Protein 1AK0 (pdb70)

Secondary structure (DSSP, 8-state):
--HHHHHHHHHHHHHHS-HHHHHHHHHHHT--STTTTGGGTTHHHHHHTSTTTGGGGGGG------BTTTB----HHHHS-TT--HHHHHHHHHHHHT-TTS-HHHHHHHHHHHHHHHHHTTSGGGG--HHHHTTT-EEEETTEEEEHHHIIIIIHHHHHHS--SHHHHHHHHHHHHHHHHHSTTHHHHHHHHTT--TT-HHHHHHHHHHHHHHHIIIIISTT-SGGGSSSB-TTHHHHHHHHHHHHHHHHHHHHHHHHHHHH-

Foldseek 3Di:
DDQLLQLLLQLLLLVQADPVLLVVQCVLQVHPDNSSLSVLSCVLVVQCVDPNNVLCPQALAWAAPFDPLVDWAHDVVVIQDDSGYVLVLQLVLLCQLPDPVDDSVSNNVSLSSLSHSLLSLLQQLRLHNPCNSQQNQWAAAPRDTHTLVCCLHPVLVCVVQPDNDSVSSNVLSVVLNCCCVPHVCVVPLVVLCVPPASVCSNVNSSVSNRVNRNCCNVQSCVPHSVVRHPDHCPPPSSVRCVVSSSVSSSSSSSNSNVSSNNSD

B-factor: mean 22.94, std 12.72, range [4.47, 74.6]

InterPro domains:
  IPR003154 S1/P1 nuclease [PF02265] (1-263)
  IPR003154 S1/P1 nuclease [PTHR33146] (1-265)
  IPR003154 S1/P1 nuclease [cd11010] (1-263)
  IPR008947 Phospholipase C/P1 nuclease domain superfamily [G3DSA:1.10.575.10] (1-270)
  IPR008947 Phospholipase C/P1 nuclease domain superfamily [SSF48537] (1-263)

CATH classification: 1.10.575.10

Organism: Penicillium citrinum (NCBI:txid5077)

Radius of gyration: 17.62 Å; Cα contacts (8 Å, |Δi|>4): 438; chains: 1; bounding box: 37×53×45 Å

Sequence (264 aa):
WGALGHATVAYVAQHYVSPEAASWAQGILGSSSSSYLASIASWADEYRLTSAGKWSASLHFIDAEDNPPTNCNVDYERDCGSSGCSISAIANYTQRVSDSSLSSENHAEALRFLVHFIGDMTQPLHDEAYAVGGNKINVTFDGYHDNLHSDWDTYMPQKLIGGHALSDAESWAKTLVQNIESGNYTAQAIGWIKGDNISEPITTATRWASDANALVCTVVMPHGAAALQTGDLYPTYYDSVIDTIELQIAKGGYRLANWINEIH

Nearest PDB structures (foldseek):
  1ak0-assembly1_A  TM=1.004E+00  e=2.706E-39  Penicillium citrinum
  7qta-assembly2_B  TM=9.860E-01  e=1.582E-25  Aspergillus oryzae RIB40
  5fbg-assembly2_B  TM=9.856E-01  e=3.922E-25  Aspergillus oryzae RIB40
  4cxv-assembly2_B  TM=8.598E-01  e=1.372E-12  Arabidopsis thaliana
  8qjm-assembly1_A  TM=8.807E-01  e=7.467E-11  Stenotrophomonas maltophilia

Structure (mmCIF, N/CA/C/O backbone):
data_1AK0
#
_entry.id   1AK0
#
_cell.length_a   41.980
_cell.length_b   74.040
_cell.length_c   102.130
_cell.angle_alpha   90.00
_cell.angle_beta   90.00
_cell.angle_gamma   90.00
#
_symmetry.space_group_name_H-M   'P 21 21 21'
#
loop_
_entity.id
_entity.type
_entity.pdbx_description
1 polymer 'P1 NUCLEASE'
2 branched 2-acetamido-2-deoxy-beta-D-glucopyranose-(1-4)-2-acetamido-2-deoxy-beta-D-glucopyranose
3 non-polymer 2-acetamido-2-deoxy-beta-D-glucopyranose
4 non-polymer 'ZINC ION'
5 non-polymer "ADENOSINE-5'-(DITHIO)PHOSPHATE"
6 non-polymer "THYMIDINE-5'-(DITHIO)PHOSPHATE"
7 water water
#
loop_
_atom_site.group_PDB
_atom_site.id
_atom_site.type_symbol
_atom_site.label_atom_id
_atom_site.label_alt_id
_atom_site.label_comp_id
_atom_site.label_asym_id
_atom_site.label_entity_id
_atom_site.label_seq_id
_atom_site.pdbx_PDB_ins_code
_atom_site.Cartn_x
_atom_site.Cartn_y
_atom_site.Cartn_z
_atom_site.occupancy
_atom_site.B_iso_or_equiv
_atom_site.auth_seq_id
_atom_site.auth_comp_id
_atom_site.auth_asym_id
_atom_site.auth_atom_id
_atom_site.pdbx_PDB_model_num
ATOM 1 N N . TRP A 1 1 ? 15.626 25.306 11.376 1.00 8.99 1 TRP A N 1
ATOM 2 C CA . TRP A 1 1 ? 14.292 25.263 12.055 1.00 8.93 1 TRP A CA 1
ATOM 3 C C . TRP A 1 1 ? 13.188 25.524 11.051 1.00 11.85 1 TRP A C 1
ATOM 4 O O . TRP A 1 1 ? 13.463 26.075 9.930 1.00 10.10 1 TRP A O 1
ATOM 15 N N . GLY A 1 2 ? 12.015 25.029 11.429 1.00 11.84 2 GLY A N 1
ATOM 16 C CA . GLY A 1 2 ? 10.788 25.203 10.682 1.00 12.64 2 GLY A CA 1
ATOM 17 C C . GLY A 1 2 ? 10.161 26.513 11.153 1.00 12.13 2 GLY A C 1
ATOM 18 O O . GLY A 1 2 ? 10.841 27.331 11.789 1.00 10.37 2 GLY A O 1
ATOM 19 N N . ALA A 1 3 ? 8.876 26.707 10.853 1.00 12.60 3 ALA A N 1
ATOM 20 C CA . ALA A 1 3 ? 8.141 27.930 11.176 1.00 13.75 3 ALA A CA 1
ATOM 21 C C . ALA A 1 3 ? 8.093 28.356 12.646 1.00 15.18 3 ALA A C 1
ATOM 22 O O . ALA A 1 3 ? 8.363 29.528 12.962 1.00 14.70 3 ALA A O 1
ATOM 24 N N . LEU A 1 4 ? 7.708 27.439 13.535 1.00 13.80 4 LEU A N 1
ATOM 25 C CA . LEU A 1 4 ? 7.655 27.743 14.962 1.00 13.52 4 LEU A CA 1
ATOM 26 C C . LEU A 1 4 ? 9.028 28.217 15.476 1.00 13.79 4 LEU A C 1
ATOM 27 O O . LEU A 1 4 ? 9.131 29.227 16.180 1.00 13.41 4 LEU A O 1
ATOM 32 N N . GLY A 1 5 ? 10.079 27.493 15.112 1.00 12.93 5 GLY A N 1
ATOM 33 C CA . GLY A 1 5 ? 11.408 27.846 15.558 1.00 12.70 5 GLY A CA 1
ATOM 34 C C . GLY A 1 5 ? 11.832 29.237 15.126 1.00 14.18 5 GLY A C 1
ATOM 35 O O . GLY A 1 5 ? 12.349 30.026 15.939 1.00 12.70 5 GLY A O 1
ATOM 36 N N . HIS A 1 6 ? 11.608 29.563 13.854 1.00 13.72 6 HIS A N 1
ATOM 37 C CA . HIS A 1 6 ? 11.991 30.879 13.350 1.00 12.89 6 HIS A CA 1
ATOM 38 C C . HIS A 1 6 ? 11.276 32.062 13.982 1.00 11.86 6 HIS A C 1
ATOM 39 O O . HIS A 1 6 ? 11.924 33.077 14.292 1.00 12.53 6 HIS A O 1
ATOM 46 N N . ALA A 1 7 ? 9.966 31.913 14.186 1.00 12.28 7 ALA A N 1
ATOM 47 C CA . ALA A 1 7 ? 9.144 32.950 14.788 1.00 13.84 7 ALA A CA 1
ATOM 48 C C . ALA A 1 7 ? 9.594 33.160 16.244 1.00 14.46 7 ALA A C 1
ATOM 49 O O . ALA A 1 7 ? 9.732 34.294 16.709 1.00 16.05 7 ALA A O 1
ATOM 51 N N . THR A 1 8 ? 9.862 32.059 16.939 1.00 13.92 8 THR A N 1
ATOM 52 C CA . THR A 1 8 ? 10.301 32.109 18.329 1.00 12.34 8 THR A CA 1
ATOM 53 C C . THR A 1 8 ? 11.611 32.871 18.461 1.00 11.43 8 THR A C 1
ATOM 54 O O . THR A 1 8 ? 11.730 33.763 19.296 1.00 13.36 8 THR A O 1
ATOM 58 N N . VAL A 1 9 ? 12.611 32.506 17.667 1.00 9.84 9 VAL A N 1
ATOM 59 C CA . VAL A 1 9 ? 13.899 33.198 17.697 1.00 11.07 9 VAL A CA 1
ATOM 60 C C . VAL A 1 9 ? 13.662 34.713 17.530 1.00 12.14 9 VAL A C 1
ATOM 61 O O . VAL A 1 9 ? 14.247 35.537 18.251 1.00 10.40 9 VAL A O 1
ATOM 65 N N . ALA A 1 10 ? 12.754 35.068 16.612 1.00 13.06 10 ALA A N 1
ATOM 66 C CA . ALA A 1 10 ? 12.427 36.469 16.326 1.00 14.14 10 ALA A CA 1
ATOM 67 C C . ALA A 1 10 ? 11.771 37.193 17.513 1.00 13.98 10 ALA A C 1
ATOM 68 O O . ALA A 1 10 ? 12.175 38.307 17.857 1.00 14.57 10 ALA A O 1
ATOM 70 N N . TYR A 1 11 ? 10.784 36.557 18.144 1.00 14.29 11 TYR A N 1
ATOM 71 C CA . TYR A 1 11 ? 10.117 37.146 19.310 1.00 15.13 11 TYR A CA 1
ATOM 72 C C . TYR A 1 11 ? 11.109 37.362 20.460 1.00 16.18 11 TYR A C 1
ATOM 73 O O . TYR A 1 11 ? 11.074 38.398 21.139 1.00 17.72 11 TYR A O 1
ATOM 82 N N . VAL A 1 12 ? 12.026 36.410 20.653 1.00 16.13 12 VAL A N 1
ATOM 83 C CA . VAL A 1 12 ? 13.051 36.538 21.696 1.00 14.77 12 VAL A CA 1
ATOM 84 C C . VAL A 1 12 ? 13.918 37.764 21.360 1.00 16.41 12 VAL A C 1
ATOM 85 O O . VAL A 1 12 ? 14.226 38.568 22.250 1.00 15.19 12 VAL A O 1
ATOM 89 N N . ALA A 1 13 ? 14.299 37.913 20.084 1.00 14.80 13 ALA A N 1
ATOM 90 C CA . ALA A 1 13 ? 15.121 39.044 19.672 1.00 14.21 13 ALA A CA 1
ATOM 91 C C . ALA A 1 13 ? 14.414 40.367 19.901 1.00 13.17 13 ALA A C 1
ATOM 92 O O . ALA A 1 13 ? 15.031 41.318 20.358 1.00 14.44 13 ALA A O 1
ATOM 94 N N . GLN A 1 14 ? 13.132 40.424 19.562 1.00 13.09 14 GLN A N 1
ATOM 95 C CA . GLN A 1 14 ? 12.328 41.632 19.722 1.00 16.36 14 GLN A CA 1
ATOM 96 C C . GLN A 1 14 ? 12.383 42.149 21.169 1.00 18.52 14 GLN A C 1
ATOM 97 O O . GLN A 1 14 ? 12.400 43.366 21.414 1.00 19.90 14 GLN A O 1
ATOM 103 N N . HIS A 1 15 ? 12.449 41.226 22.118 1.00 16.23 15 HIS A N 1
ATOM 104 C CA . HIS A 1 15 ? 12.505 41.603 23.517 1.00 15.79 15 HIS A CA 1
ATOM 105 C C . HIS A 1 15 ? 13.802 42.305 23.936 1.00 16.16 15 HIS A C 1
ATOM 106 O O . HIS A 1 15 ? 13.798 43.161 24.839 1.00 14.34 15 HIS A O 1
ATOM 113 N N . TYR A 1 16 ? 14.905 41.918 23.305 1.00 15.53 16 TYR A N 1
ATOM 114 C CA . TYR A 1 16 ? 16.219 42.426 23.663 1.00 16.00 16 TYR A CA 1
ATOM 115 C C . TYR A 1 16 ? 16.837 43.536 22.830 1.00 16.11 16 TYR A C 1
ATOM 116 O O . TYR A 1 16 ? 17.954 43.961 23.103 1.00 15.78 16 TYR A O 1
ATOM 125 N N . VAL A 1 17 ? 16.142 43.984 21.796 1.00 18.59 17 VAL A N 1
ATOM 126 C CA . VAL A 1 17 ? 16.661 45.075 20.967 1.00 21.11 17 VAL A CA 1
ATOM 127 C C . VAL A 1 17 ? 16.405 46.410 21.680 1.00 22.50 17 VAL A C 1
ATOM 128 O O . VAL A 1 17 ? 15.385 46.574 22.341 1.00 22.13 17 VAL A O 1
ATOM 132 N N . SER A 1 18 ? 17.328 47.352 21.573 1.00 23.91 18 SER A N 1
ATOM 133 C CA . SER A 1 18 ? 17.149 48.636 22.235 1.00 27.89 18 SER A CA 1
ATOM 134 C C . SER A 1 18 ? 15.971 49.354 21.590 1.00 30.21 18 SER A C 1
ATOM 135 O O . SER A 1 18 ? 15.652 49.103 20.427 1.00 30.65 18 SER A O 1
ATOM 138 N N . PRO A 1 19 ? 15.333 50.286 22.317 1.00 32.22 19 PRO A N 1
ATOM 139 C CA . PRO A 1 19 ? 14.198 50.975 21.699 1.00 33.81 19 PRO A CA 1
ATOM 140 C C . PRO A 1 19 ? 14.540 51.696 20.390 1.00 34.54 19 PRO A C 1
ATOM 141 O O . PRO A 1 19 ? 13.724 51.776 19.506 1.00 34.66 19 PRO A O 1
ATOM 145 N N . GLU A 1 20 ? 15.729 52.270 20.301 1.00 35.34 20 GLU A N 1
ATOM 146 C CA . GLU A 1 20 ? 16.237 52.992 19.126 1.00 37.83 20 GLU A CA 1
ATOM 147 C C . GLU A 1 20 ? 16.433 52.030 17.948 1.00 37.08 20 GLU A C 1
ATOM 148 O O . GLU A 1 20 ? 16.069 52.363 16.802 1.00 36.59 20 GLU A O 1
ATOM 154 N N . ALA A 1 21 ? 17.102 50.894 18.196 1.00 35.61 21 ALA A N 1
ATOM 155 C CA . ALA A 1 21 ? 17.339 49.829 17.209 1.00 35.04 21 ALA A CA 1
ATOM 156 C C . ALA A 1 21 ? 15.998 49.273 16.696 1.00 34.54 21 ALA A C 1
ATOM 157 O O . ALA A 1 21 ? 15.867 48.856 15.523 1.00 34.68 21 ALA A O 1
ATOM 159 N N . ALA A 1 22 ? 15.003 49.228 17.589 1.00 34.22 22 ALA A N 1
ATOM 16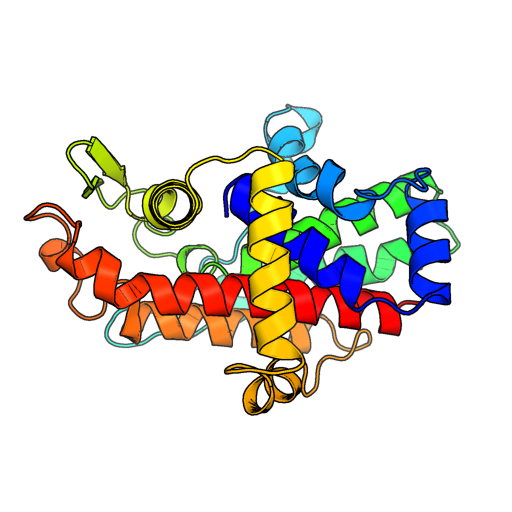0 C CA . ALA A 1 22 ? 13.728 48.693 17.212 1.00 34.75 22 ALA A CA 1
ATOM 161 C C . ALA A 1 22 ? 12.973 49.703 16.336 1.00 35.73 22 ALA A C 1
ATOM 162 O O . ALA A 1 22 ? 12.118 49.300 15.505 1.00 35.06 22 ALA A O 1
ATOM 164 N N . SER A 1 23 ? 13.293 50.993 16.455 1.00 36.67 23 SER A N 1
ATOM 165 C CA . SER A 1 23 ? 12.628 51.828 15.527 1.00 37.63 23 SER A CA 1
ATOM 166 C C . SER A 1 23 ? 13.306 51.839 14.130 1.00 36.43 23 SER A C 1
ATOM 167 O O . SER A 1 23 ? 12.583 52.006 13.155 1.00 36.45 23 SER A O 1
ATOM 170 N N . TRP A 1 24 ? 14.637 51.782 14.048 1.00 36.40 24 TRP A N 1
ATOM 171 C CA . TRP A 1 24 ? 15.386 51.616 12.760 1.00 38.02 24 TRP A CA 1
ATOM 172 C C . TRP A 1 24 ? 14.967 50.301 12.040 1.00 37.87 24 TRP A C 1
ATOM 173 O O . TRP A 1 24 ? 14.741 50.297 10.838 1.00 39.14 24 TRP A O 1
ATOM 184 N N . ALA A 1 25 ? 14.806 49.195 12.748 1.00 35.89 25 ALA A N 1
ATOM 185 C CA . ALA A 1 25 ? 14.398 47.959 12.037 1.00 34.61 25 ALA A CA 1
ATOM 186 C C . ALA A 1 25 ? 12.971 47.999 11.499 1.00 33.86 25 ALA A C 1
ATOM 187 O O . ALA A 1 25 ? 12.737 47.629 10.357 1.00 33.85 25 ALA A O 1
ATOM 189 N N . GLN A 1 26 ? 12.082 48.605 12.272 1.00 33.50 26 GLN A N 1
ATOM 190 C CA . GLN A 1 26 ? 10.672 48.835 11.922 1.00 34.77 26 GLN A CA 1
ATOM 191 C C . GLN A 1 26 ? 10.601 49.808 10.737 1.00 33.90 26 GLN A C 1
ATOM 192 O O . GLN A 1 26 ? 9.693 49.704 9.884 1.00 33.35 26 GLN A O 1
ATOM 198 N N . GLY A 1 27 ? 11.515 50.784 10.670 1.00 33.77 27 GLY A N 1
ATOM 199 C CA . GLY A 1 27 ? 11.471 51.698 9.551 1.00 34.90 27 GLY A CA 1
ATOM 200 C C . GLY A 1 27 ? 11.927 50.930 8.323 1.00 34.84 27 GLY A C 1
ATOM 201 O O . GLY A 1 27 ? 11.308 50.994 7.254 1.00 35.68 27 GLY A O 1
ATOM 202 N N . ILE A 1 28 ? 13.045 50.232 8.469 1.00 34.16 28 ILE A N 1
ATOM 203 C CA . ILE A 1 28 ? 13.590 49.466 7.368 1.00 34.78 28 ILE A CA 1
ATOM 204 C C . ILE A 1 28 ? 12.599 48.411 6.844 1.00 36.60 28 ILE A C 1
ATOM 205 O O . ILE A 1 28 ? 12.475 48.239 5.639 1.00 37.57 28 ILE A O 1
ATOM 210 N N . LEU A 1 29 ? 11.834 47.780 7.732 1.00 37.70 29 LEU A N 1
ATOM 211 C CA . LEU A 1 29 ? 10.864 46.737 7.356 1.00 38.88 29 LEU A CA 1
ATOM 212 C C . LEU A 1 29 ? 9.500 47.294 6.980 1.00 39.45 29 LEU A C 1
ATOM 213 O O . LEU A 1 29 ? 8.592 46.569 6.589 1.00 39.05 29 LEU A O 1
ATOM 218 N N . GLY A 1 30 ? 9.325 48.583 7.204 1.00 40.89 30 GLY A N 1
ATOM 219 C CA . GLY A 1 30 ? 8.059 49.199 6.875 1.00 42.41 30 GLY A CA 1
ATOM 220 C C . GLY A 1 30 ? 6.900 48.683 7.702 1.00 44.65 30 GLY A C 1
ATOM 221 O O . GLY A 1 30 ? 5.746 48.806 7.272 1.00 45.44 30 GLY A O 1
ATOM 222 N N . SER A 1 31 ? 7.186 48.108 8.873 1.00 45.95 31 SER A N 1
ATOM 223 C CA . SER A 1 31 ? 6.122 47.617 9.753 1.00 47.27 31 SER A CA 1
ATOM 224 C C . SER A 1 31 ? 6.421 47.929 11.204 1.00 47.60 31 SER A C 1
ATOM 225 O O . SER A 1 31 ? 7.505 47.612 11.698 1.00 47.80 31 SER A O 1
ATOM 228 N N . SER A 1 32 ? 5.440 48.507 11.894 1.00 48.18 32 SER A N 1
ATOM 229 C CA . SER A 1 32 ? 5.595 48.873 13.301 1.00 48.77 32 SER A CA 1
ATOM 230 C C . SER A 1 32 ? 4.814 47.927 14.184 1.00 47.95 32 SER A C 1
ATOM 231 O O . SER A 1 32 ? 4.580 48.208 15.379 1.00 49.02 32 SER A O 1
ATOM 234 N N . SER A 1 33 ? 4.457 46.774 13.617 1.00 45.74 33 SER A N 1
ATOM 235 C CA . SER A 1 33 ? 3.683 45.821 14.347 1.00 43.71 33 SER A CA 1
ATOM 236 C C . SER A 1 33 ? 4.382 45.145 15.518 1.00 41.75 33 SER A C 1
ATOM 237 O O . SER A 1 33 ? 5.619 45.108 15.606 1.00 41.39 33 SER A O 1
ATOM 240 N N . SER A 1 34 ? 3.581 44.420 16.290 1.00 39.45 34 SER A N 1
ATOM 241 C CA . SER A 1 34 ? 4.110 43.698 17.423 1.00 38.64 34 SER A CA 1
ATOM 242 C C . SER A 1 34 ? 4.871 42.452 16.971 1.00 35.85 34 SER A C 1
ATOM 243 O O . SER A 1 34 ? 5.532 41.792 17.764 1.00 35.34 34 SER A O 1
ATOM 246 N N . SER A 1 35 ? 4.719 42.103 15.703 1.00 33.91 35 SER A N 1
ATOM 247 C CA . SER A 1 35 ? 5.378 40.940 15.151 1.00 31.43 35 SER A CA 1
ATOM 248 C C . SER A 1 35 ? 6.275 41.414 14.033 1.00 29.16 35 SER A C 1
ATOM 249 O O . SER A 1 35 ? 6.508 40.684 13.074 1.00 29.63 35 SER A O 1
ATOM 252 N N . TYR A 1 36 ? 6.797 42.625 14.153 1.00 26.27 36 TYR A N 1
ATOM 253 C CA . TYR A 1 36 ? 7.616 43.157 13.082 1.00 25.76 36 TYR A CA 1
ATOM 254 C C . TYR A 1 36 ? 8.755 42.250 12.599 1.00 25.28 36 TYR A C 1
ATOM 255 O O . TYR A 1 36 ? 9.019 42.196 11.398 1.00 25.63 36 TYR A O 1
ATOM 264 N N . LEU A 1 37 ? 9.409 41.520 13.506 1.00 23.18 37 LEU A N 1
ATOM 265 C CA . LEU A 1 37 ? 10.481 40.607 13.083 1.00 20.56 37 LEU A CA 1
ATOM 266 C C . LEU A 1 37 ? 9.932 39.194 12.882 1.00 20.09 37 LEU A C 1
ATOM 267 O O . LEU A 1 37 ? 10.250 38.529 11.900 1.00 19.30 37 LEU A O 1
ATOM 272 N N . ALA A 1 38 ? 9.070 38.757 13.796 1.00 18.76 38 ALA A N 1
ATOM 273 C CA . ALA A 1 38 ? 8.508 37.411 13.746 1.00 19.38 38 ALA A CA 1
ATOM 274 C C . ALA A 1 38 ? 7.743 37.058 12.472 1.00 20.79 38 ALA A C 1
ATOM 275 O O . ALA A 1 38 ? 7.849 35.933 11.975 1.00 18.82 38 ALA A O 1
ATOM 277 N N . SER A 1 39 ? 6.989 38.020 11.944 1.00 20.20 39 SER A N 1
ATOM 278 C CA . SER A 1 39 ? 6.185 37.799 10.751 1.00 21.05 39 SER A CA 1
ATOM 279 C C . SER A 1 39 ? 6.991 37.553 9.477 1.00 20.99 39 SER A C 1
ATOM 280 O O . SER A 1 39 ? 6.470 36.997 8.513 1.00 22.98 39 SER A O 1
ATOM 283 N N . ILE A 1 40 ? 8.253 37.954 9.465 1.00 19.31 40 ILE A N 1
ATOM 284 C CA . ILE A 1 40 ? 9.074 37.757 8.282 1.00 19.71 40 ILE A C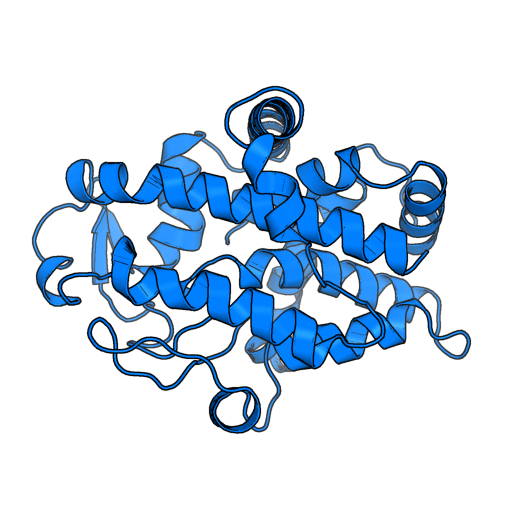A 1
ATOM 285 C C . ILE A 1 40 ? 10.241 36.803 8.528 1.00 18.68 40 ILE A C 1
ATOM 286 O O . ILE A 1 40 ? 11.125 36.658 7.678 1.00 18.09 40 ILE A O 1
ATOM 291 N N . ALA A 1 41 ? 10.216 36.115 9.669 1.00 18.52 41 ALA A N 1
ATOM 292 C CA . ALA A 1 41 ? 11.289 35.190 10.036 1.00 16.94 41 ALA A CA 1
ATOM 293 C C . ALA A 1 41 ? 11.449 33.984 9.099 1.00 15.75 41 ALA A C 1
ATOM 294 O O . ALA A 1 41 ? 12.532 33.403 9.029 1.00 14.74 41 ALA A O 1
ATOM 296 N N . SER A 1 42 ? 10.385 33.604 8.391 1.00 16.82 42 SER A N 1
ATOM 297 C CA . SER A 1 42 ? 10.442 32.481 7.458 1.00 18.46 42 SER A CA 1
ATOM 298 C C . SER A 1 42 ? 10.443 32.896 5.989 1.00 19.57 42 SER A C 1
ATOM 299 O O . SER A 1 42 ? 10.405 32.030 5.118 1.00 18.99 42 SER A O 1
ATOM 302 N N . TRP A 1 43 ? 10.509 34.196 5.706 1.00 19.05 43 TRP A N 1
ATOM 303 C CA . TRP A 1 43 ? 10.500 34.659 4.319 1.00 18.62 43 TRP A CA 1
ATOM 304 C C . TRP A 1 43 ? 11.567 34.005 3.445 1.00 18.23 43 TRP A C 1
ATOM 305 O O . TRP A 1 43 ? 11.268 33.595 2.323 1.00 19.34 43 TRP A O 1
ATOM 316 N N . ALA A 1 44 ? 12.792 33.876 3.953 1.00 15.40 44 ALA A N 1
ATOM 317 C CA . ALA A 1 44 ? 13.866 33.281 3.166 1.00 15.70 44 ALA A CA 1
ATOM 318 C C . ALA A 1 44 ? 13.564 31.849 2.721 1.00 16.96 44 ALA A C 1
ATOM 319 O O . ALA A 1 44 ? 14.092 31.381 1.717 1.00 17.53 44 ALA A O 1
ATOM 321 N N . ASP A 1 45 ? 12.766 31.120 3.489 1.00 15.32 45 ASP A N 1
ATOM 322 C CA . ASP A 1 45 ? 12.441 29.763 3.087 1.00 16.85 45 ASP A CA 1
ATOM 323 C C . ASP A 1 45 ? 11.446 29.795 1.935 1.00 19.42 45 ASP A C 1
ATOM 324 O O . ASP A 1 45 ? 11.532 28.990 1.017 1.00 20.65 45 ASP A O 1
ATOM 329 N N . GLU A 1 46 ? 10.512 30.737 1.983 1.00 20.77 46 GLU A N 1
ATOM 330 C CA . GLU A 1 46 ? 9.501 30.876 0.929 1.00 24.47 46 GLU A CA 1
ATOM 331 C C . GLU A 1 46 ? 10.180 31.315 -0.353 1.00 23.19 46 GLU A C 1
ATOM 332 O O . GLU A 1 46 ? 9.873 30.827 -1.441 1.00 24.70 46 GLU A O 1
ATOM 338 N N . TYR A 1 47 ? 11.155 32.195 -0.206 1.00 21.23 47 TYR A N 1
ATOM 339 C CA . TYR A 1 47 ? 11.881 32.719 -1.341 1.00 20.80 47 TYR A CA 1
ATOM 340 C C . TYR A 1 47 ? 12.644 31.650 -2.099 1.00 22.12 47 TYR A C 1
ATOM 341 O O . TYR A 1 47 ? 12.655 31.655 -3.331 1.00 23.26 47 TYR A O 1
ATOM 350 N N . ARG A 1 48 ? 13.270 30.720 -1.392 1.00 21.48 48 ARG A N 1
ATOM 351 C CA . ARG A 1 48 ? 14.038 29.701 -2.091 1.00 21.57 48 ARG A CA 1
ATOM 352 C C . ARG A 1 48 ? 13.129 28.745 -2.868 1.00 21.64 48 ARG A C 1
ATOM 353 O O . ARG A 1 48 ? 13.581 28.003 -3.725 1.00 20.93 48 ARG A O 1
ATOM 361 N N . LEU A 1 49 ? 11.833 28.800 -2.605 1.00 22.42 49 LEU A N 1
ATOM 362 C CA . LEU A 1 49 ? 10.897 27.951 -3.330 1.00 23.46 49 LEU A CA 1
ATOM 363 C C . LEU A 1 49 ? 10.503 28.562 -4.684 1.00 25.84 49 LEU A C 1
ATOM 364 O O . LEU A 1 49 ? 9.661 28.005 -5.395 1.00 28.35 49 LEU A O 1
ATOM 369 N N . THR A 1 50 ? 11.081 29.711 -5.028 1.00 25.41 50 THR A N 1
ATOM 370 C CA . THR A 1 50 ? 10.769 30.369 -6.291 1.00 24.54 50 THR A CA 1
ATOM 371 C C . THR A 1 50 ? 11.964 30.284 -7.226 1.00 24.84 50 THR A C 1
ATOM 372 O O . THR A 1 50 ? 13.109 30.142 -6.774 1.00 24.07 50 THR A O 1
ATOM 376 N N . SER A 1 51 ? 11.699 30.400 -8.526 1.00 24.55 51 SER A N 1
ATOM 377 C CA . SER A 1 51 ? 12.766 30.356 -9.512 1.00 25.67 51 SER A CA 1
ATOM 378 C C . SER A 1 51 ? 13.740 31.492 -9.246 1.00 24.02 51 SER A C 1
ATOM 379 O O . SER A 1 51 ? 14.950 31.321 -9.356 1.00 24.16 51 SER A O 1
ATOM 382 N N . ALA A 1 52 ? 13.203 32.647 -8.870 1.00 24.04 52 ALA A N 1
ATOM 383 C CA . ALA A 1 52 ? 14.039 33.801 -8.569 1.00 25.69 52 ALA A CA 1
ATOM 384 C C . ALA A 1 52 ? 14.951 33.516 -7.368 1.00 25.75 52 ALA A C 1
ATOM 385 O O . ALA A 1 52 ? 16.117 33.936 -7.347 1.00 26.15 52 ALA A O 1
ATOM 387 N N . GLY A 1 53 ? 14.429 32.762 -6.403 1.00 24.65 53 GLY A N 1
ATOM 388 C CA . GLY A 1 53 ? 15.199 32.472 -5.213 1.00 24.51 53 GLY A CA 1
ATOM 389 C C . GLY A 1 53 ? 16.025 31.209 -5.106 1.00 24.51 53 GLY A C 1
ATOM 390 O O . GLY A 1 53 ? 16.862 31.121 -4.188 1.00 24.19 53 GLY A O 1
ATOM 391 N N . LYS A 1 54 ? 15.846 30.257 -6.026 1.00 22.93 54 LYS A N 1
ATOM 392 C CA . LYS A 1 54 ? 16.587 28.988 -5.979 1.00 20.59 54 LYS A CA 1
ATOM 393 C C . LYS A 1 54 ? 18.074 29.096 -5.693 1.00 18.67 54 LYS A C 1
ATOM 394 O O . LYS A 1 54 ? 18.649 28.227 -5.050 1.00 17.95 54 LYS A O 1
ATOM 400 N N . TRP A 1 55 ? 18.707 30.148 -6.192 1.00 17.29 55 TRP A N 1
ATOM 401 C CA . TRP A 1 55 ? 20.140 30.331 -5.991 1.00 17.65 55 TRP A CA 1
ATOM 402 C C . TRP A 1 55 ? 20.547 30.408 -4.513 1.00 17.78 55 TRP A C 1
ATOM 403 O O . TRP A 1 55 ? 21.683 30.079 -4.167 1.00 17.13 55 TRP A O 1
ATOM 414 N N . SER A 1 56 ? 19.626 30.874 -3.660 1.00 18.39 56 SER A N 1
ATOM 415 C CA . SER A 1 56 ? 19.891 31.074 -2.222 1.00 17.23 56 SER A CA 1
ATOM 416 C C . SER A 1 56 ? 19.775 29.864 -1.299 1.00 18.23 56 SER A C 1
ATOM 417 O O . SER A 1 56 ? 20.077 29.971 -0.101 1.00 15.16 56 SER A O 1
ATOM 420 N N . ALA A 1 57 ? 19.400 28.708 -1.849 1.00 16.33 57 ALA A N 1
ATOM 421 C CA . ALA A 1 57 ? 19.249 27.512 -1.029 1.00 16.25 57 ALA A CA 1
ATOM 422 C C . ALA A 1 57 ? 20.493 27.171 -0.223 1.00 16.11 57 ALA A C 1
ATOM 423 O O . ALA A 1 57 ? 20.385 26.866 0.956 1.00 15.18 57 ALA A O 1
ATOM 425 N N . SER A 1 58 ? 21.671 27.284 -0.818 1.00 15.22 58 SER A N 1
ATOM 426 C CA . SER A 1 58 ? 22.897 26.929 -0.120 1.00 16.35 58 SER A CA 1
ATOM 427 C C . SER A 1 58 ? 23.286 27.843 1.039 1.00 15.58 58 SER A C 1
ATOM 428 O O . SER A 1 58 ? 24.155 27.510 1.820 1.00 17.37 58 SER A O 1
ATOM 431 N N . LEU A 1 59 ? 22.644 28.990 1.162 1.00 15.08 59 LEU A N 1
ATOM 432 C CA . LEU A 1 59 ? 22.989 29.942 2.222 1.00 15.29 59 LEU A CA 1
ATOM 433 C C . LEU A 1 59 ? 22.440 29.553 3.581 1.00 13.97 59 LEU A C 1
ATOM 434 O O . LEU A 1 59 ? 22.843 30.110 4.596 1.00 14.04 59 LEU A O 1
ATOM 439 N N . HIS A 1 60 ? 21.493 28.631 3.599 1.00 12.60 60 HIS A N 1
ATOM 440 C CA . HIS A 1 60 ? 20.877 28.229 4.849 1.00 11.77 60 HIS A CA 1
ATOM 441 C C . HIS A 1 60 ? 21.711 27.304 5.728 1.00 11.74 60 HIS A C 1
ATOM 442 O O . HIS A 1 60 ? 21.317 27.034 6.870 1.00 14.21 60 HIS A O 1
ATOM 449 N N . PHE A 1 61 ? 22.869 26.863 5.257 1.00 10.29 61 PHE A N 1
ATOM 450 C CA . PHE A 1 61 ? 23.653 25.924 6.051 1.00 10.45 61 PHE A CA 1
ATOM 451 C C . PHE A 1 61 ? 25.111 25.919 5.694 1.00 10.43 61 PHE A C 1
ATOM 452 O O . PHE A 1 61 ? 25.542 26.684 4.828 1.00 11.96 61 PHE A O 1
ATOM 460 N N . ILE A 1 62 ? 25.890 25.153 6.449 1.00 10.60 62 ILE A N 1
ATOM 461 C CA . ILE A 1 62 ? 27.301 24.970 6.144 1.00 13.67 62 ILE A CA 1
ATOM 462 C C . ILE A 1 62 ? 27.578 23.471 6.309 1.00 16.62 62 ILE A C 1
ATOM 463 O O . ILE A 1 62 ? 27.361 22.894 7.381 1.00 14.47 62 ILE A O 1
ATOM 468 N N . ASP A 1 63 ? 27.942 22.811 5.210 1.00 16.77 63 ASP A N 1
ATOM 469 C CA . ASP A 1 63 ? 28.214 21.372 5.257 1.00 18.17 63 ASP A CA 1
ATOM 470 C C . ASP A 1 63 ? 29.588 21.046 5.815 1.00 16.64 63 ASP A C 1
ATOM 471 O O . ASP A 1 63 ? 30.522 20.766 5.058 1.00 16.12 63 ASP A O 1
ATOM 476 N N . ALA A 1 64 ? 29.719 21.077 7.141 1.00 15.98 64 ALA A N 1
ATOM 477 C CA . ALA A 1 64 ? 31.015 20.781 7.758 1.00 16.43 64 ALA A CA 1
ATOM 478 C C . ALA A 1 64 ? 31.440 19.349 7.378 1.00 17.21 64 ALA A C 1
ATOM 479 O O . ALA A 1 64 ? 30.704 18.388 7.613 1.00 16.81 64 ALA A O 1
ATOM 481 N N . GLU A 1 65 ? 32.617 19.214 6.779 1.00 17.56 65 GLU A N 1
ATOM 482 C CA . GLU A 1 65 ? 33.114 17.909 6.359 1.00 18.20 65 GLU A CA 1
ATOM 483 C C . GLU A 1 65 ? 33.958 17.259 7.438 1.00 17.93 65 GLU A C 1
ATOM 484 O O . GLU A 1 65 ? 35.167 17.118 7.282 1.00 18.83 65 GLU A O 1
ATOM 490 N N . ASP A 1 66 ? 33.312 16.859 8.531 1.00 17.07 66 ASP A N 1
ATOM 491 C CA . ASP A 1 66 ? 34.004 16.229 9.643 1.00 16.14 66 ASP A CA 1
ATOM 492 C C . ASP A 1 66 ? 33.653 14.746 9.764 1.00 15.91 66 ASP A C 1
ATOM 493 O O . ASP A 1 66 ? 33.133 14.154 8.818 1.00 17.15 66 ASP A O 1
ATOM 498 N N . ASN A 1 67 ? 33.851 14.158 10.937 1.00 16.15 67 ASN A N 1
ATOM 499 C CA . ASN A 1 67 ? 33.599 12.729 11.105 1.00 16.09 67 ASN A CA 1
ATOM 500 C C . ASN A 1 67 ? 32.829 12.383 12.372 1.00 16.07 67 ASN A C 1
ATOM 501 O O . ASN A 1 67 ? 33.379 11.805 13.313 1.00 17.54 67 ASN A O 1
ATOM 506 N N . PRO A 1 68 ? 31.528 12.710 12.414 1.00 17.04 68 PRO A N 1
ATOM 507 C CA . PRO A 1 68 ? 30.737 12.402 13.615 1.00 18.57 68 PRO A CA 1
ATOM 508 C C . PRO A 1 68 ? 30.544 10.889 13.795 1.00 20.63 68 PRO A C 1
ATOM 509 O O . PRO A 1 68 ? 30.530 10.145 12.820 1.00 21.08 68 PRO A O 1
ATOM 513 N N . PRO A 1 69 ? 30.414 10.413 15.047 1.00 21.90 69 PRO A N 1
ATOM 514 C CA . PRO A 1 69 ? 30.429 11.192 16.285 1.00 21.52 69 PRO A CA 1
ATOM 515 C C . PRO A 1 69 ? 31.830 11.305 16.867 1.00 20.94 69 PRO A C 1
ATOM 516 O O . PRO A 1 69 ? 32.005 11.848 17.950 1.00 21.88 69 PRO A O 1
ATOM 520 N N . THR A 1 70 ? 32.817 10.759 16.165 1.00 21.00 70 THR A N 1
ATOM 521 C CA . THR A 1 70 ? 34.202 10.781 16.642 1.00 22.10 70 THR A CA 1
ATOM 522 C C . THR A 1 70 ? 34.840 12.157 16.677 1.00 21.95 70 THR A C 1
ATOM 523 O O . THR A 1 70 ? 35.553 12.494 17.603 1.00 22.31 70 THR A O 1
ATOM 527 N N . ASN A 1 71 ? 34.668 12.890 15.586 1.00 21.03 71 ASN A N 1
ATOM 528 C CA . ASN A 1 71 ? 35.262 14.206 15.442 1.00 20.11 71 ASN A CA 1
ATOM 529 C C . ASN A 1 71 ? 34.345 15.208 14.749 1.00 19.20 71 ASN A C 1
ATOM 530 O O . ASN A 1 71 ? 33.954 15.025 13.590 1.00 19.33 71 ASN A O 1
ATOM 535 N N . CYS A 1 72 ? 33.994 16.260 15.476 1.00 17.89 72 CYS A N 1
ATOM 536 C CA . CYS A 1 72 ? 33.152 17.318 14.952 1.00 16.58 72 CYS A CA 1
ATOM 537 C C . CYS A 1 72 ? 33.955 18.608 14.889 1.00 16.40 72 CYS A C 1
ATOM 538 O O . CYS A 1 72 ? 34.536 19.027 15.881 1.00 17.15 72 CYS A O 1
ATOM 541 N N . ASN A 1 73 ? 34.041 19.212 13.717 1.00 16.23 73 ASN A N 1
ATOM 542 C CA . ASN A 1 73 ? 34.749 20.477 13.580 1.00 16.65 73 ASN A CA 1
ATOM 543 C C . ASN A 1 73 ? 34.308 21.218 12.323 1.00 18.08 73 ASN A C 1
ATOM 544 O O . ASN A 1 73 ? 33.832 20.603 11.340 1.00 16.39 73 ASN A O 1
ATOM 549 N N . VAL A 1 74 ? 34.413 22.542 12.388 1.00 16.56 74 VAL A N 1
ATOM 550 C CA . VAL A 1 74 ? 34.020 23.412 11.294 1.00 16.01 74 VAL A CA 1
ATOM 551 C C . VAL A 1 74 ? 35.246 24.172 10.812 1.00 17.65 74 VAL A C 1
ATOM 552 O O . VAL A 1 74 ? 36.079 24.586 11.612 1.00 18.21 74 VAL A O 1
ATOM 556 N N . ASP A 1 75 ? 35.381 24.322 9.503 1.00 17.59 75 ASP A N 1
ATOM 557 C CA . ASP A 1 75 ? 36.507 25.057 8.939 1.00 19.13 75 ASP A CA 1
ATOM 558 C C . ASP A 1 75 ? 35.949 25.856 7.789 1.00 18.59 75 ASP A C 1
ATOM 559 O O . ASP A 1 75 ? 35.596 25.284 6.765 1.00 18.53 75 ASP A O 1
ATOM 564 N N . TYR A 1 76 ? 35.948 27.176 7.932 1.00 18.02 76 TYR A N 1
ATOM 565 C CA . TYR A 1 76 ? 35.391 28.059 6.922 1.00 19.28 76 TYR A CA 1
ATOM 566 C C . TYR A 1 76 ? 35.815 27.807 5.479 1.00 21.47 76 TYR A C 1
ATOM 567 O O . TYR A 1 76 ? 34.961 27.591 4.607 1.00 20.95 76 TYR A O 1
ATOM 576 N N . GLU A 1 77 ? 37.119 27.802 5.221 1.00 24.67 77 GLU A N 1
ATOM 577 C CA . GLU A 1 77 ? 37.574 27.604 3.846 1.00 28.02 77 GLU A CA 1
ATOM 578 C C . GLU A 1 77 ? 37.366 26.188 3.311 1.00 25.35 77 GLU A C 1
ATOM 579 O O . GLU A 1 77 ? 37.086 25.996 2.135 1.00 26.64 77 GLU A O 1
ATOM 585 N N . ARG A 1 78 ? 37.456 25.201 4.189 1.00 24.03 78 ARG A N 1
ATOM 586 C CA . ARG A 1 78 ? 37.253 23.807 3.809 1.00 20.15 78 ARG A CA 1
ATOM 587 C C . ARG A 1 78 ? 35.778 23.497 3.514 1.00 19.75 78 ARG A C 1
ATOM 588 O O . ARG A 1 78 ? 35.441 22.842 2.506 1.00 19.02 78 ARG A O 1
ATOM 596 N N . ASP A 1 79 ? 34.896 24.042 4.351 1.00 16.79 79 ASP A N 1
ATOM 597 C CA . ASP A 1 79 ? 33.472 23.754 4.263 1.00 15.64 79 ASP A CA 1
ATOM 598 C C . ASP A 1 79 ? 32.474 24.662 3.586 1.00 14.28 79 ASP A C 1
ATOM 599 O O . ASP A 1 79 ? 31.410 24.196 3.189 1.00 16.38 79 ASP A O 1
ATOM 604 N N . CYS A 1 80 ? 32.776 25.940 3.433 1.00 15.28 80 CYS A N 1
ATOM 605 C CA . CYS A 1 80 ? 31.761 26.858 2.899 1.00 16.66 80 CYS A CA 1
ATOM 606 C C . CYS A 1 80 ? 31.306 26.515 1.466 1.00 17.78 80 CYS A C 1
ATOM 607 O O . CYS A 1 80 ? 30.066 26.499 1.151 1.00 16.86 80 CYS A O 1
ATOM 610 N N . GLY A 1 81 ? 32.303 26.351 0.563 1.00 19.96 81 GLY A N 1
ATOM 611 C CA . GLY A 1 81 ? 32.036 26.007 -0.819 1.00 23.29 81 GLY A CA 1
ATOM 612 C C . GLY A 1 81 ? 31.868 27.136 -1.810 1.00 25.12 81 GLY A C 1
ATOM 613 O O . GLY A 1 81 ? 31.690 28.288 -1.417 1.00 26.34 81 GLY A O 1
ATOM 614 N N . SER A 1 82 ? 31.812 26.753 -3.081 1.00 24.69 82 SER A N 1
ATOM 615 C CA . SER A 1 82 ? 31.717 27.666 -4.223 1.00 23.99 82 SER A CA 1
ATOM 616 C C . SER A 1 82 ? 30.458 28.506 -4.335 1.00 22.98 82 SER A C 1
ATOM 617 O O . SER A 1 82 ? 30.473 29.604 -4.900 1.00 23.92 82 SER A O 1
ATOM 620 N N . SER A 1 83 ? 29.344 27.975 -3.869 1.00 19.86 83 SER A N 1
ATOM 621 C CA . SER A 1 83 ? 28.109 28.723 -3.982 1.00 21.88 83 SER A CA 1
ATOM 622 C C . SER A 1 83 ? 27.701 29.438 -2.698 1.00 20.09 83 SER A C 1
ATOM 623 O O . SER A 1 83 ? 26.557 29.862 -2.563 1.00 22.65 83 SER A O 1
ATOM 626 N N . GLY A 1 84 ? 28.634 29.602 -1.773 1.00 19.21 84 GLY A N 1
ATOM 627 C CA . GLY A 1 84 ? 28.289 30.264 -0.527 1.00 18.55 84 GLY A CA 1
ATOM 628 C C . GLY A 1 84 ? 27.668 29.343 0.516 1.00 17.36 84 GLY A C 1
ATOM 629 O O . GLY A 1 84 ? 27.201 28.238 0.208 1.00 14.96 84 GLY A O 1
ATOM 630 N N . CYS A 1 85 ? 27.629 29.847 1.751 1.00 16.06 85 CYS A N 1
ATOM 631 C CA . CYS A 1 85 ? 27.106 29.119 2.902 1.00 15.26 85 CYS A CA 1
ATOM 632 C C . CYS A 1 85 ? 26.587 30.138 3.927 1.00 16.57 85 CYS A C 1
ATOM 633 O O . CYS A 1 85 ? 26.738 31.357 3.725 1.00 17.39 85 CYS A O 1
ATOM 636 N N . SER A 1 86 ? 26.036 29.660 5.046 1.00 14.60 86 SER A N 1
ATOM 637 C CA . SER A 1 86 ? 25.486 30.552 6.064 1.00 12.62 86 SER A CA 1
ATOM 638 C C . SER A 1 86 ? 26.494 31.602 6.554 1.00 11.86 86 SER A C 1
ATOM 639 O O . SER A 1 86 ? 26.145 32.759 6.722 1.00 13.39 86 SER A O 1
ATOM 642 N N . ILE A 1 87 ? 27.755 31.221 6.722 1.00 12.38 87 ILE A N 1
ATOM 643 C CA . ILE A 1 87 ? 28.769 32.147 7.205 1.00 13.62 87 ILE A CA 1
ATOM 644 C C . ILE A 1 87 ? 29.018 33.299 6.236 1.00 16.42 87 ILE A C 1
ATOM 645 O O . ILE A 1 87 ? 29.023 34.467 6.633 1.00 16.49 87 ILE A O 1
ATOM 650 N N . SER A 1 88 ? 29.212 32.981 4.962 1.00 17.34 88 SER A N 1
ATOM 651 C CA . SER A 1 88 ? 29.460 34.022 3.980 1.00 15.56 88 SER A CA 1
ATOM 652 C C . SER A 1 88 ? 28.206 34.872 3.817 1.00 14.41 88 SER A C 1
ATOM 653 O O . SER A 1 88 ? 28.284 36.068 3.570 1.00 16.04 88 SER A O 1
ATOM 656 N N . ALA A 1 89 ? 27.039 34.277 3.993 1.00 13.62 89 ALA A N 1
ATOM 657 C CA . ALA A 1 89 ? 25.823 35.062 3.871 1.00 14.59 89 ALA A CA 1
ATOM 658 C C . ALA A 1 89 ? 25.692 36.067 5.022 1.00 15.64 89 ALA A C 1
ATOM 659 O O . ALA A 1 89 ? 25.115 37.135 4.836 1.00 16.58 89 ALA A O 1
ATOM 661 N N . ILE A 1 90 ? 26.169 35.712 6.217 1.00 17.16 90 ILE A N 1
ATOM 662 C CA . ILE A 1 90 ? 26.081 36.634 7.367 1.00 17.00 90 ILE A CA 1
ATOM 663 C C . ILE A 1 90 ? 26.965 37.856 7.073 1.00 17.21 90 ILE A C 1
ATOM 664 O O . ILE A 1 90 ? 26.593 38.999 7.354 1.00 17.25 90 ILE A O 1
ATOM 669 N N . ALA A 1 91 ? 28.137 37.607 6.511 1.00 16.82 91 ALA A N 1
ATOM 670 C CA . ALA A 1 91 ? 29.057 38.678 6.161 1.00 18.57 91 ALA A CA 1
ATOM 671 C C . ALA A 1 91 ? 28.469 39.566 5.049 1.00 18.98 91 ALA A C 1
ATOM 672 O O . ALA A 1 91 ? 28.467 40.793 5.159 1.00 20.16 91 ALA A O 1
ATOM 674 N N . ASN A 1 92 ? 27.912 38.951 4.013 1.00 19.04 92 ASN A N 1
ATOM 675 C CA . ASN A 1 92 ? 27.322 39.699 2.905 1.00 20.05 92 ASN A CA 1
ATOM 676 C C . ASN A 1 92 ? 26.230 40.653 3.366 1.00 20.53 92 ASN A C 1
ATOM 677 O O . ASN A 1 92 ? 26.301 41.851 3.123 1.00 20.88 92 ASN A O 1
ATOM 682 N N . TYR A 1 93 ? 25.224 40.131 4.049 1.00 19.33 93 TYR A N 1
ATOM 683 C CA . TYR A 1 93 ? 24.127 40.962 4.464 1.00 19.65 93 TYR A CA 1
ATOM 684 C C . TYR A 1 93 ? 24.329 41.883 5.667 1.00 20.22 93 TYR A C 1
ATOM 685 O O . TYR A 1 93 ? 23.557 42.819 5.852 1.00 20.80 93 TYR A O 1
ATOM 694 N N . THR A 1 94 ? 25.336 41.639 6.490 1.00 18.63 94 THR A N 1
ATOM 695 C CA . THR A 1 94 ? 25.580 42.531 7.638 1.00 21.70 94 THR A CA 1
ATOM 696 C C . THR A 1 94 ? 26.085 43.840 7.015 1.00 24.66 94 THR A C 1
ATOM 697 O O . THR A 1 94 ? 25.664 44.959 7.345 1.00 24.67 94 THR A O 1
ATOM 701 N N . GLN A 1 95 ? 26.904 43.648 5.993 1.00 27.22 95 GLN A N 1
ATOM 702 C CA . GLN A 1 95 ? 27.444 44.758 5.283 1.00 30.34 95 GLN A CA 1
ATOM 703 C C . GLN A 1 95 ? 26.408 45.490 4.448 1.00 29.30 95 GLN A C 1
ATOM 704 O O . GLN A 1 95 ? 26.478 46.718 4.353 1.00 30.65 95 GLN A O 1
ATOM 710 N N . ARG A 1 96 ? 25.465 44.763 3.836 1.00 28.52 96 ARG A N 1
ATOM 711 C CA . ARG A 1 96 ? 24.449 45.379 3.000 1.00 27.30 96 ARG A CA 1
ATOM 712 C C . ARG A 1 96 ? 23.320 46.165 3.686 1.00 28.98 96 ARG A C 1
ATOM 713 O O . ARG A 1 96 ? 22.748 47.091 3.097 1.00 27.84 96 ARG A O 1
ATOM 721 N N . VAL A 1 97 ? 22.941 45.778 4.902 1.00 30.82 97 VAL A N 1
ATOM 722 C CA . VAL A 1 97 ? 21.877 46.507 5.614 1.00 33.46 97 VAL A CA 1
ATOM 723 C C . VAL A 1 97 ? 22.300 47.934 5.908 1.00 35.22 97 VAL A C 1
ATOM 724 O O . VAL A 1 97 ? 21.479 48.846 5.909 1.00 36.16 97 VAL A O 1
ATOM 728 N N . SER A 1 98 ? 23.586 48.115 6.160 1.00 37.83 98 SER A N 1
ATOM 729 C CA . SER A 1 98 ? 24.102 49.424 6.512 1.00 42.62 98 SER A CA 1
ATOM 730 C C . SER A 1 98 ? 24.881 50.071 5.380 1.00 45.04 98 SER A C 1
ATOM 731 O O . SER A 1 98 ? 25.697 50.959 5.570 1.00 46.11 98 SER A O 1
ATOM 734 N N . ASP A 1 99 ? 24.676 49.586 4.183 1.00 45.93 99 ASP A N 1
ATOM 735 C CA . ASP A 1 99 ? 25.357 50.259 3.099 1.00 46.96 99 ASP A CA 1
ATOM 736 C C . ASP A 1 99 ? 24.493 51.436 2.588 1.00 46.99 99 ASP A C 1
ATOM 737 O O . ASP A 1 99 ? 23.384 51.194 2.133 1.00 44.91 99 ASP A O 1
ATOM 742 N N . SER A 1 100 ? 24.966 52.685 2.660 1.00 49.05 100 SER A N 1
ATOM 743 C CA . SER A 1 100 ? 24.217 53.885 2.165 1.00 50.81 100 SER A CA 1
ATOM 744 C C . SER A 1 100 ? 23.918 54.009 0.638 1.00 51.10 100 SER A C 1
ATOM 745 O O . SER A 1 100 ? 22.926 54.705 0.242 1.00 52.61 100 SER A O 1
ATOM 748 N N . SER A 1 101 ? 24.741 53.378 -0.229 1.00 50.68 101 SER A N 1
ATOM 749 C CA . SER A 1 101 ? 24.558 53.347 -1.665 1.00 50.93 101 SER A CA 1
ATOM 750 C C . SER A 1 101 ? 23.413 52.413 -2.143 1.00 49.92 101 SER A C 1
ATOM 751 O O . SER A 1 101 ? 23.027 52.407 -3.336 1.00 50.16 101 SER A O 1
ATOM 754 N N . LEU A 1 102 ? 23.014 51.474 -1.292 1.00 49.04 102 LEU A N 1
ATOM 755 C CA . LEU A 1 102 ? 21.965 50.530 -1.656 1.00 47.38 102 LEU A CA 1
ATOM 756 C C . LEU A 1 102 ? 20.580 51.086 -1.437 1.00 46.37 102 LEU A C 1
ATOM 757 O O . LEU A 1 102 ? 20.417 52.052 -0.705 1.00 46.70 102 LEU A O 1
ATOM 762 N N . SER A 1 103 ? 19.575 50.447 -2.021 1.00 45.94 103 SER A N 1
ATOM 763 C CA . SER A 1 103 ? 18.208 50.912 -1.878 1.00 46.22 103 SER A CA 1
ATOM 764 C C . SER A 1 103 ? 17.543 50.446 -0.594 1.00 47.40 103 SER A C 1
ATOM 765 O O . SER A 1 103 ? 18.001 49.513 0.078 1.00 46.74 103 SER A O 1
ATOM 768 N N . SER A 1 104 ? 16.393 51.049 -0.319 1.00 48.37 104 SER A N 1
ATOM 769 C CA . SER A 1 104 ? 15.600 50.729 0.861 1.00 49.88 104 SER A CA 1
ATOM 770 C C . SER A 1 104 ? 15.210 49.269 0.805 1.00 49.96 104 SER A C 1
ATOM 771 O O . SER A 1 104 ? 15.448 48.520 1.760 1.00 49.53 104 SER A O 1
ATOM 774 N N . GLU A 1 105 ? 14.632 48.831 -0.310 1.00 50.09 105 GLU A N 1
ATOM 775 C CA . GLU A 1 105 ? 14.315 47.449 -0.301 1.00 50.46 105 GLU A CA 1
ATOM 776 C C . GLU A 1 105 ? 15.487 46.459 -0.398 1.00 47.96 105 GLU A C 1
ATOM 777 O O . GLU A 1 105 ? 15.276 45.231 -0.257 1.00 47.81 105 GLU A O 1
ATOM 783 N N . ASN A 1 106 ? 16.708 46.971 -0.599 1.00 44.77 106 ASN A N 1
ATOM 784 C CA . ASN A 1 106 ? 17.887 46.117 -0.606 1.00 42.12 106 ASN A CA 1
ATOM 785 C C . ASN A 1 106 ? 18.163 45.901 0.903 1.00 40.18 106 ASN A C 1
ATOM 786 O O . ASN A 1 106 ? 18.588 44.824 1.362 1.00 38.22 106 ASN A O 1
ATOM 791 N N . HIS A 1 107 ? 17.954 46.964 1.676 1.00 37.50 107 HIS A N 1
ATOM 792 C CA . HIS A 1 107 ? 18.129 46.930 3.133 1.00 35.21 107 HIS A CA 1
ATOM 793 C C . HIS A 1 107 ? 17.107 45.978 3.762 1.00 33.34 107 HIS A C 1
ATOM 794 O O . HIS A 1 107 ? 17.471 45.148 4.591 1.00 33.17 107 HIS A O 1
ATOM 801 N N . ALA A 1 108 ? 15.843 46.085 3.356 1.00 30.44 108 ALA A N 1
ATOM 802 C CA . ALA A 1 108 ? 14.797 45.207 3.883 1.00 29.90 108 ALA A CA 1
ATOM 803 C C . ALA A 1 108 ? 15.122 43.741 3.580 1.00 29.99 108 ALA A C 1
ATOM 804 O O . ALA A 1 108 ? 14.955 42.865 4.431 1.00 29.15 108 ALA A O 1
ATOM 806 N N . GLU A 1 109 ? 15.618 43.472 2.380 1.00 28.72 109 GLU A N 1
ATOM 807 C CA . GLU A 1 109 ? 15.970 42.110 2.044 1.00 27.83 109 GLU A CA 1
ATOM 808 C C . GLU A 1 109 ? 17.096 41.612 2.960 1.00 25.87 109 GLU A C 1
ATOM 809 O O . GLU A 1 109 ? 17.013 40.516 3.513 1.00 27.33 109 GLU A O 1
ATOM 815 N N . ALA A 1 110 ? 18.141 42.414 3.132 1.00 24.69 110 ALA A N 1
ATOM 816 C CA . ALA A 1 110 ? 19.269 42.030 3.986 1.00 23.74 110 ALA A CA 1
ATOM 817 C C . ALA A 1 110 ? 18.870 41.720 5.439 1.00 23.73 110 ALA A C 1
ATOM 818 O O . ALA A 1 110 ? 19.342 40.751 6.029 1.00 23.38 110 ALA A O 1
ATOM 820 N N . LEU A 1 111 ? 17.996 42.547 6.002 1.00 23.15 111 LEU A N 1
ATOM 821 C CA . LEU A 1 111 ? 17.531 42.372 7.367 1.00 23.20 111 LEU A CA 1
ATOM 822 C C . LEU A 1 111 ? 16.723 41.087 7.459 1.00 23.01 111 LEU A C 1
ATOM 823 O O . LEU A 1 111 ? 16.919 40.295 8.378 1.00 22.98 111 LEU A O 1
ATOM 828 N N . ARG A 1 112 ? 15.810 40.881 6.511 1.00 22.45 112 ARG A N 1
ATOM 829 C CA . ARG A 1 112 ? 14.998 39.666 6.498 1.00 22.03 112 ARG A CA 1
ATOM 830 C C . ARG A 1 112 ? 15.899 38.420 6.432 1.00 20.73 112 ARG A C 1
ATOM 831 O O . ARG A 1 112 ? 15.632 37.438 7.119 1.00 20.57 112 ARG A O 1
ATOM 839 N N . PHE A 1 113 ? 16.986 38.490 5.665 1.00 19.25 113 PHE A N 1
ATOM 840 C CA . PHE A 1 113 ? 17.919 37.378 5.552 1.00 18.61 113 PHE A CA 1
ATOM 841 C C . PHE A 1 113 ? 18.657 37.148 6.861 1.00 18.37 113 PHE A C 1
ATOM 842 O O . PHE A 1 113 ? 18.816 35.999 7.298 1.00 16.90 113 PHE A O 1
ATOM 850 N N . LEU A 1 114 ? 19.089 38.234 7.500 1.00 15.91 114 LEU A N 1
ATOM 851 C CA . LEU A 1 114 ? 19.799 38.118 8.772 1.00 14.87 114 LEU A CA 1
ATOM 852 C C . LEU A 1 114 ? 18.919 37.504 9.864 1.00 14.21 114 LEU A C 1
ATOM 853 O O . LEU A 1 114 ? 19.378 36.631 10.606 1.00 14.19 114 LEU A O 1
ATOM 858 N N . VAL A 1 115 ? 17.657 37.925 9.943 1.00 12.06 115 VAL A N 1
ATOM 859 C CA . VAL A 1 115 ? 16.747 37.397 10.944 1.00 12.34 115 VAL A CA 1
ATOM 860 C C . VAL A 1 115 ? 16.659 35.884 10.827 1.00 13.64 115 VAL A C 1
ATOM 861 O O . VAL A 1 115 ? 16.673 35.151 11.817 1.00 14.07 115 VAL A O 1
ATOM 865 N N . HIS A 1 116 ? 16.630 35.414 9.593 1.00 13.19 116 HIS A N 1
ATOM 866 C CA . HIS A 1 116 ? 16.517 33.990 9.314 1.00 11.79 116 HIS A CA 1
ATOM 867 C C . HIS A 1 116 ? 17.751 33.134 9.555 1.00 11.26 116 HIS A C 1
ATOM 868 O O . HIS A 1 116 ? 17.670 32.067 10.181 1.00 11.50 116 HIS A O 1
ATOM 875 N N . PHE A 1 117 ? 18.857 33.546 8.954 1.00 10.73 117 PHE A N 1
ATOM 876 C CA . PHE A 1 117 ? 20.112 32.824 9.027 1.00 11.39 117 PHE A CA 1
ATOM 877 C C . PHE A 1 117 ? 20.743 32.769 10.411 1.00 12.51 117 PHE A C 1
ATOM 878 O O . PHE A 1 117 ? 21.428 31.787 10.734 1.00 11.27 117 PHE A O 1
ATOM 886 N N . ILE A 1 118 ? 20.546 33.804 11.228 1.00 11.45 118 ILE A N 1
ATOM 887 C CA . ILE A 1 118 ? 21.125 33.767 12.572 1.00 10.89 118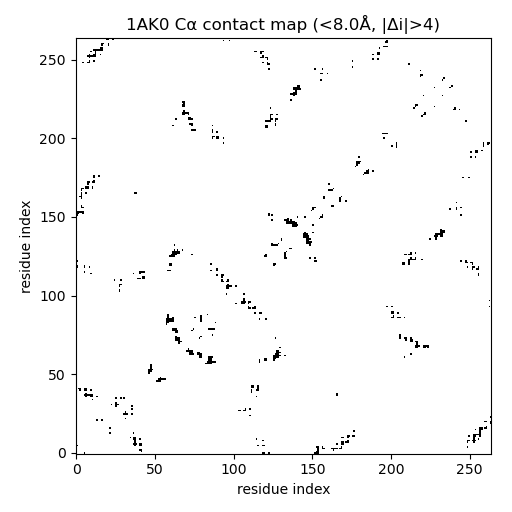 ILE A CA 1
ATOM 888 C C . ILE A 1 118 ? 20.431 32.656 13.377 1.00 9.23 118 ILE A C 1
ATOM 889 O O . ILE A 1 118 ? 21.067 32.010 14.231 1.00 11.84 118 ILE A O 1
ATOM 894 N N . GLY A 1 119 ? 19.168 32.389 13.041 1.00 7.75 119 GLY A N 1
ATOM 895 C CA . GLY A 1 119 ? 18.405 31.321 13.667 1.00 8.23 119 GLY A CA 1
ATOM 896 C C . GLY A 1 119 ? 18.818 29.960 13.097 1.00 10.60 119 GLY A C 1
ATOM 897 O O . GLY A 1 119 ? 19.131 29.044 13.859 1.00 11.15 119 GLY A O 1
ATOM 898 N N . ASP A 1 120 ? 18.833 29.812 11.766 1.00 9.38 120 ASP A N 1
ATOM 899 C CA . ASP A 1 120 ? 19.230 28.537 11.126 1.00 10.03 120 ASP A CA 1
ATOM 900 C C . ASP A 1 120 ? 20.575 28.028 11.621 1.00 11.11 120 ASP A C 1
ATOM 901 O O . ASP A 1 120 ? 20.739 26.824 11.803 1.00 13.37 120 ASP A O 1
ATOM 906 N N . MET A 1 121 ? 21.536 28.921 11.846 1.00 9.92 121 MET A N 1
ATOM 907 C CA . MET A 1 121 ? 22.848 28.489 12.297 1.00 10.10 121 MET A CA 1
ATOM 908 C C . MET A 1 121 ? 22.878 27.726 13.622 1.00 9.07 121 MET A C 1
ATOM 909 O O . MET A 1 121 ? 23.804 26.970 13.855 1.00 8.06 121 MET A O 1
ATOM 914 N N . THR A 1 122 ? 21.870 27.900 14.477 1.00 7.34 122 THR A N 1
ATOM 915 C CA . THR A 1 122 ? 21.880 27.199 15.772 1.00 6.49 122 THR A CA 1
ATOM 916 C C . THR A 1 122 ? 21.338 25.776 15.710 1.00 8.21 122 THR A C 1
ATOM 917 O O . THR A 1 122 ? 21.466 25.043 16.673 1.00 7.86 122 THR A O 1
ATOM 921 N N . GLN A 1 123 ? 20.718 25.395 14.594 1.00 9.33 123 GLN A N 1
ATOM 922 C CA . GLN A 1 123 ? 20.197 24.035 14.414 1.00 9.11 123 GLN A CA 1
ATOM 923 C C . GLN A 1 123 ? 21.446 23.257 14.005 1.00 8.90 123 GLN A C 1
ATOM 924 O O . GLN A 1 123 ? 22.017 23.482 12.936 1.00 9.19 123 GLN A O 1
ATOM 930 N N . PRO A 1 124 ? 21.893 22.323 14.861 1.00 8.08 124 PRO A N 1
ATOM 931 C CA . PRO A 1 124 ? 23.091 21.519 14.619 1.00 7.58 124 PRO A CA 1
ATOM 932 C C . PRO A 1 124 ? 23.224 20.839 13.256 1.00 7.68 124 PRO A C 1
ATOM 933 O O . PRO A 1 124 ? 24.324 20.801 12.696 1.00 8.25 124 PRO A O 1
ATOM 937 N N . LEU A 1 125 ? 22.121 20.312 12.724 1.00 8.37 125 LEU A N 1
ATOM 938 C CA . LEU A 1 125 ? 22.170 19.632 11.438 1.00 7.99 125 LEU A CA 1
ATOM 939 C C . LEU A 1 125 ? 22.361 20.618 10.271 1.00 11.27 125 LEU A C 1
ATOM 940 O O . LEU A 1 125 ? 22.578 20.205 9.134 1.00 11.64 125 LEU A O 1
ATOM 945 N N . HIS A 1 126 ? 22.284 21.915 10.563 1.00 9.39 126 HIS A N 1
ATOM 946 C CA . HIS A 1 126 ? 22.549 22.961 9.562 1.00 9.34 126 HIS A CA 1
ATOM 947 C C . HIS A 1 126 ? 24.033 23.298 9.507 1.00 8.95 126 HIS A C 1
ATOM 948 O O . HIS A 1 126 ? 24.444 24.180 8.754 1.00 9.18 126 HIS A O 1
ATOM 955 N N . ASP A 1 127 ? 24.833 22.592 10.306 1.00 8.02 127 ASP A N 1
ATOM 956 C CA . ASP A 1 127 ? 26.270 22.811 10.367 1.00 8.72 127 ASP A CA 1
ATOM 957 C C . ASP A 1 127 ? 26.970 21.476 10.251 1.00 7.85 127 ASP A C 1
ATOM 958 O O . ASP A 1 127 ? 28.013 21.255 10.883 1.00 7.60 127 ASP A O 1
ATOM 963 N N . GLU A 1 128 ? 26.426 20.601 9.412 1.00 7.55 128 GLU A N 1
ATOM 964 C CA . GLU A 1 128 ? 26.987 19.272 9.270 1.00 8.16 128 GLU A CA 1
ATOM 965 C C . GLU A 1 128 ? 26.660 18.659 7.897 1.00 7.64 128 GLU A C 1
ATOM 966 O O . GLU A 1 128 ? 25.522 18.697 7.441 1.00 7.57 128 GLU A O 1
ATOM 972 N N . ALA A 1 129 ? 27.670 18.086 7.251 1.00 8.51 129 ALA A N 1
ATOM 973 C CA . ALA A 1 129 ? 27.491 17.446 5.933 1.00 10.07 129 ALA A CA 1
ATOM 974 C C . ALA A 1 129 ? 26.809 16.066 5.953 1.00 10.49 129 ALA A C 1
ATOM 975 O O . ALA A 1 129 ? 25.961 15.775 5.117 1.00 12.79 129 ALA A O 1
ATOM 977 N N . TYR A 1 130 ? 27.131 15.255 6.954 1.00 11.58 130 TYR A N 1
ATOM 978 C CA . TYR A 1 130 ? 26.632 13.888 7.075 1.00 11.61 130 TYR A CA 1
ATOM 979 C C . TYR A 1 130 ? 25.185 13.609 6.659 1.00 12.15 130 TYR A C 1
ATOM 980 O O . TYR A 1 130 ? 24.243 14.229 7.157 1.00 9.57 130 TYR A O 1
ATOM 989 N N . ALA A 1 131 ? 25.025 12.637 5.752 1.00 11.12 131 ALA A N 1
ATOM 990 C CA . ALA A 1 131 ? 23.721 12.231 5.232 1.00 11.14 131 ALA A CA 1
ATOM 991 C C . ALA A 1 131 ? 22.886 13.409 4.755 1.00 11.25 131 ALA A C 1
ATOM 992 O O . ALA A 1 131 ? 21.665 13.423 4.932 1.00 10.37 131 ALA A O 1
ATOM 994 N N . VAL A 1 132 ? 23.544 14.376 4.116 1.00 11.82 132 VAL A N 1
ATOM 995 C CA . VAL A 1 132 ? 22.881 15.591 3.630 1.00 12.10 132 VAL A CA 1
ATOM 996 C C . VAL A 1 132 ? 22.207 16.305 4.829 1.00 11.59 132 VAL A C 1
ATOM 997 O O . VAL A 1 132 ? 20.980 16.476 4.879 1.00 11.00 132 VAL A O 1
ATOM 1001 N N . GLY A 1 133 ? 23.021 16.689 5.811 1.00 11.53 133 GLY A N 1
ATOM 1002 C CA . GLY A 1 133 ? 22.492 17.369 6.988 1.00 12.35 133 GLY A CA 1
ATOM 1003 C C . GLY A 1 133 ? 21.448 16.550 7.736 1.00 12.69 133 GLY A C 1
ATOM 1004 O O . GLY A 1 133 ? 20.518 17.110 8.319 1.00 12.27 133 GLY A O 1
ATOM 1005 N N . GLY A 1 134 ? 21.577 15.222 7.681 1.00 12.60 134 GLY A N 1
ATOM 1006 C CA . GLY A 1 134 ? 20.630 14.342 8.347 1.00 11.01 134 GLY A CA 1
ATOM 1007 C C . GLY A 1 134 ? 19.359 14.063 7.567 1.00 11.05 134 GLY A C 1
ATOM 1008 O O . GLY A 1 134 ? 18.533 13.293 8.040 1.00 11.64 134 GLY A O 1
ATOM 1009 N N . ASN A 1 135 ? 19.159 14.687 6.404 1.00 12.01 135 ASN A N 1
ATOM 1010 C CA . ASN A 1 135 ? 17.936 14.429 5.626 1.00 12.34 135 ASN A CA 1
ATOM 1011 C C . ASN A 1 135 ? 17.812 12.973 5.172 1.00 12.44 135 ASN A C 1
ATOM 1012 O O . ASN A 1 135 ? 16.705 12.461 5.028 1.00 12.12 135 ASN A O 1
ATOM 1017 N N . LYS A 1 136 ? 18.945 12.311 4.957 1.00 14.09 136 LYS A N 1
ATOM 1018 C CA . LYS A 1 136 ? 18.925 10.920 4.520 1.00 16.72 136 LYS A CA 1
ATOM 1019 C C . LYS A 1 136 ? 18.787 9.896 5.647 1.00 17.41 136 LYS A C 1
ATOM 1020 O O . LYS A 1 136 ? 18.770 8.689 5.388 1.00 17.77 136 LYS A O 1
ATOM 1026 N N . ILE A 1 137 ? 18.711 10.359 6.890 1.00 14.83 137 ILE A N 1
ATOM 1027 C CA . ILE A 1 137 ? 18.569 9.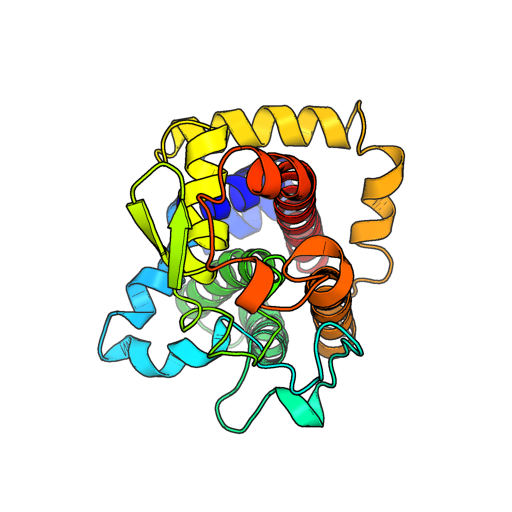440 8.013 1.00 14.42 137 ILE A CA 1
ATOM 1028 C C . ILE A 1 137 ? 17.096 9.234 8.306 1.00 14.13 137 ILE A C 1
ATOM 1029 O O . ILE A 1 137 ? 16.465 10.031 9.002 1.00 15.29 137 ILE A O 1
ATOM 1034 N N . ASN A 1 138 ? 16.531 8.181 7.738 1.00 13.50 138 ASN A N 1
ATOM 1035 C CA . ASN A 1 138 ? 15.126 7.881 7.934 1.00 15.73 138 ASN A CA 1
ATOM 1036 C C . ASN A 1 138 ? 14.915 7.260 9.315 1.00 14.77 138 ASN A C 1
ATOM 1037 O O . ASN A 1 138 ? 15.638 6.340 9.707 1.00 14.12 138 ASN A O 1
ATOM 1042 N N . VAL A 1 139 ? 13.945 7.794 10.056 1.00 13.65 139 VAL A N 1
ATOM 1043 C CA . VAL A 1 139 ? 13.661 7.333 11.418 1.00 13.34 139 VAL A CA 1
ATOM 1044 C C . VAL A 1 139 ? 12.156 7.296 11.729 1.00 13.95 139 VAL A C 1
ATOM 1045 O O . VAL A 1 139 ? 11.329 7.724 10.922 1.00 16.23 139 VAL A O 1
ATOM 1049 N N . THR A 1 140 ? 11.793 6.748 12.886 1.00 14.56 140 THR A N 1
ATOM 1050 C CA . THR A 1 140 ? 10.390 6.718 13.306 1.00 14.58 140 THR A CA 1
ATOM 1051 C C . THR A 1 140 ? 10.241 7.607 14.553 1.00 14.83 140 THR A C 1
ATOM 1052 O O . THR A 1 140 ? 10.950 7.425 15.541 1.00 14.86 140 THR A O 1
ATOM 1056 N N . PHE A 1 141 ? 9.369 8.602 14.474 1.00 14.89 141 PHE A N 1
ATOM 1057 C CA . PHE A 1 141 ? 9.129 9.485 15.591 1.00 13.63 141 PHE A CA 1
ATOM 1058 C C . PHE A 1 141 ? 7.648 9.588 15.873 1.00 14.05 141 PHE A C 1
ATOM 1059 O O . PHE A 1 141 ? 6.878 10.014 15.028 1.00 11.86 141 PHE A O 1
ATOM 1067 N N . ASP A 1 142 ? 7.244 9.147 17.059 1.00 16.22 142 ASP A N 1
ATOM 1068 C CA . ASP A 1 142 ? 5.852 9.262 17.479 1.00 18.20 142 ASP A CA 1
ATOM 1069 C C . ASP A 1 142 ? 4.932 8.514 16.520 1.00 18.45 142 ASP A C 1
ATOM 1070 O O . ASP A 1 142 ? 3.786 8.905 16.304 1.00 18.89 142 ASP A O 1
ATOM 1075 N N . GLY A 1 143 ? 5.452 7.449 15.923 1.00 19.53 143 GLY A N 1
ATOM 1076 C CA . GLY A 1 143 ? 4.655 6.663 14.991 1.00 20.94 143 GLY A CA 1
ATOM 1077 C C . GLY A 1 143 ? 4.763 7.058 13.520 1.00 22.33 143 GLY A C 1
ATOM 1078 O O . GLY A 1 143 ? 4.330 6.313 12.624 1.00 23.79 143 GLY A O 1
ATOM 1079 N N . TYR A 1 144 ? 5.371 8.205 13.245 1.00 21.00 144 TYR A N 1
ATOM 1080 C CA . TYR A 1 144 ? 5.499 8.659 11.871 1.00 19.35 144 TYR A CA 1
ATOM 1081 C C . TYR A 1 144 ? 6.867 8.381 11.274 1.00 17.70 144 TYR A C 1
ATOM 1082 O O . TYR A 1 144 ? 7.852 8.216 11.983 1.00 16.93 144 TYR A O 1
ATOM 1091 N N . HIS A 1 145 ? 6.908 8.317 9.953 1.00 16.21 145 HIS A N 1
ATOM 1092 C CA . HIS A 1 145 ? 8.141 8.081 9.228 1.00 16.25 145 HIS A CA 1
ATOM 1093 C C . HIS A 1 145 ? 8.700 9.404 8.773 1.00 15.40 145 HIS A C 1
ATOM 1094 O O . HIS A 1 145 ? 8.259 9.968 7.773 1.00 15.37 145 HIS A O 1
ATOM 1101 N N . ASP A 1 146 ? 9.620 9.927 9.574 1.00 12.69 146 ASP A N 1
ATOM 1102 C CA . ASP A 1 146 ? 10.261 11.202 9.308 1.00 11.31 146 ASP A CA 1
ATOM 1103 C C . ASP A 1 146 ? 11.723 10.936 8.996 1.00 11.07 146 ASP A C 1
ATOM 1104 O O . ASP A 1 146 ? 12.119 9.796 8.748 1.00 10.72 146 ASP A O 1
ATOM 1109 N N . ASN A 1 147 ? 12.506 12.009 8.938 1.00 11.07 147 ASN A N 1
ATOM 1110 C CA . ASN A 1 147 ? 13.945 11.904 8.770 1.00 11.32 147 ASN A CA 1
ATOM 1111 C C . ASN A 1 147 ? 14.517 12.738 9.924 1.00 12.99 147 ASN A C 1
ATOM 1112 O O . ASN A 1 147 ? 13.815 13.606 10.465 1.00 14.45 147 ASN A O 1
ATOM 1117 N N . LEU A 1 148 ? 15.759 12.476 10.324 1.00 12.07 148 LEU A N 1
ATOM 1118 C CA . LEU A 1 148 ? 16.362 13.191 11.448 1.00 12.48 148 LEU A CA 1
ATOM 1119 C C . LEU A 1 148 ? 16.252 14.701 11.344 1.00 12.43 148 LEU A C 1
ATOM 1120 O O . LEU A 1 148 ? 15.903 15.380 12.328 1.00 13.13 148 LEU A O 1
ATOM 1125 N N . HIS A 1 149 ? 16.534 15.227 10.158 1.00 8.87 149 HIS A N 1
ATOM 1126 C CA . HIS A 1 149 ? 16.490 16.659 9.944 1.00 8.10 149 HIS A CA 1
ATOM 1127 C C . HIS A 1 149 ? 15.154 17.310 10.226 1.00 7.93 149 HIS A C 1
ATOM 1128 O O . HIS A 1 149 ? 15.089 18.349 10.900 1.00 7.98 149 HIS A O 1
ATOM 1135 N N . SER A 1 150 ? 14.085 16.751 9.676 1.00 7.80 150 SER A N 1
ATOM 1136 C CA . SER A 1 150 ? 12.766 17.328 9.891 1.00 9.39 150 SER A CA 1
ATOM 1137 C C . SER A 1 150 ? 12.302 17.198 11.342 1.00 9.89 150 SER A C 1
ATOM 1138 O O . SER A 1 150 ? 11.465 17.969 11.802 1.00 9.42 150 SER A O 1
ATOM 1141 N N . ASP A 1 151 ? 12.815 16.203 12.054 1.00 9.67 151 ASP A N 1
ATOM 1142 C CA . ASP A 1 151 ? 12.452 16.038 13.451 1.00 9.62 151 ASP A CA 1
ATOM 1143 C C . ASP A 1 151 ? 13.064 17.182 14.247 1.00 6.81 151 ASP A C 1
ATOM 1144 O O . ASP A 1 151 ? 12.388 17.773 15.072 1.00 8.13 151 ASP A O 1
ATOM 1149 N N . TRP A 1 152 ? 14.310 17.535 13.954 1.00 8.33 152 TRP A N 1
ATOM 1150 C CA . TRP A 1 152 ? 14.972 18.643 14.649 1.00 9.29 152 TRP A CA 1
ATOM 1151 C C . TRP A 1 152 ? 14.400 20.006 14.223 1.00 10.09 152 TRP A C 1
ATOM 1152 O O . TRP A 1 152 ? 14.185 20.883 15.049 1.00 10.23 152 TRP A O 1
ATOM 1163 N N . ASP A 1 153 ? 14.130 20.185 12.935 1.00 11.08 153 ASP A N 1
ATOM 1164 C CA . ASP A 1 153 ? 13.585 21.459 12.442 1.00 9.36 153 ASP A CA 1
ATOM 1165 C C . ASP A 1 153 ? 12.170 21.727 12.917 1.00 9.95 153 ASP A C 1
ATOM 1166 O O . ASP A 1 153 ? 11.839 22.830 13.392 1.00 9.43 153 ASP A O 1
ATOM 1171 N N . THR A 1 154 ? 11.341 20.699 12.765 1.00 9.77 154 THR A N 1
ATOM 1172 C CA . THR A 1 154 ? 9.914 20.812 12.998 1.00 10.01 154 THR A CA 1
ATOM 1173 C C . THR A 1 154 ? 9.144 19.956 14.005 1.00 10.00 154 THR A C 1
ATOM 1174 O O . THR A 1 154 ? 8.455 20.492 14.872 1.00 11.99 154 THR A O 1
ATOM 1178 N N . TYR A 1 155 ? 9.183 18.643 13.842 1.00 10.03 155 TYR A N 1
ATOM 1179 C CA . TYR A 1 155 ? 8.404 17.755 14.685 1.00 12.26 155 TYR A CA 1
ATOM 1180 C C . TYR A 1 155 ? 8.671 17.683 16.176 1.00 12.49 155 TYR A C 1
ATOM 1181 O O . TYR A 1 155 ? 7.728 17.559 16.952 1.00 13.48 155 TYR A O 1
ATOM 1190 N N . MET A 1 156 ? 9.928 17.751 16.592 1.00 12.07 156 MET A N 1
ATOM 1191 C CA . MET A 1 156 ? 10.207 17.728 18.016 1.00 12.50 156 MET A CA 1
ATOM 1192 C C . MET A 1 156 ? 9.784 19.078 18.632 1.00 13.85 156 MET A C 1
ATOM 1193 O O . MET A 1 156 ? 9.089 19.094 19.655 1.00 14.75 156 MET A O 1
ATOM 1198 N N . PRO A 1 157 ? 10.124 20.218 17.987 1.00 14.22 157 PRO A N 1
ATOM 1199 C CA . PRO A 1 157 ? 9.714 21.520 18.534 1.00 15.13 157 PRO A CA 1
ATOM 1200 C C . PRO A 1 157 ? 8.176 21.606 18.644 1.00 16.77 157 PRO A C 1
ATOM 1201 O O . PRO A 1 157 ? 7.643 22.109 19.644 1.00 17.02 157 PRO A O 1
ATOM 1205 N N . GLN A 1 158 ? 7.459 21.121 17.628 1.00 15.80 158 GLN A N 1
ATOM 1206 C CA . GLN A 1 158 ? 6.004 21.153 17.679 1.00 16.85 158 GLN A CA 1
ATOM 1207 C C . GLN A 1 158 ? 5.452 20.145 18.688 1.00 17.57 158 GLN A C 1
ATOM 1208 O O . GLN A 1 158 ? 4.371 20.335 19.224 1.00 19.65 158 GLN A O 1
ATOM 1214 N N . LYS A 1 159 ? 6.198 19.091 18.983 1.00 18.80 159 LYS A N 1
ATOM 1215 C CA . LYS A 1 159 ? 5.728 18.113 19.961 1.00 19.90 159 LYS A CA 1
ATOM 1216 C C . LYS A 1 159 ? 5.726 18.801 21.319 1.00 20.86 159 LYS A C 1
ATOM 1217 O O . LYS A 1 159 ? 4.801 18.645 22.109 1.00 23.04 159 LYS A O 1
ATOM 1223 N N . LEU A 1 160 ? 6.780 19.558 21.577 1.00 20.12 160 LEU A N 1
ATOM 1224 C CA . LEU A 1 160 ? 6.930 20.297 22.813 1.00 21.26 160 LEU A CA 1
ATOM 1225 C C . LEU A 1 160 ? 5.867 21.383 23.021 1.00 21.48 160 LEU A C 1
ATOM 1226 O O . LEU A 1 160 ? 5.219 21.430 24.067 1.00 23.76 160 LEU A O 1
ATOM 1231 N N . ILE A 1 161 ? 5.699 22.251 22.026 1.00 21.17 161 ILE A N 1
ATOM 1232 C CA . ILE A 1 161 ? 4.771 23.383 22.090 1.00 22.20 161 ILE A CA 1
ATOM 1233 C C . ILE A 1 161 ? 3.310 23.151 21.682 1.00 24.16 161 ILE A C 1
ATOM 1234 O O . ILE A 1 161 ? 2.405 23.822 22.196 1.00 24.59 161 ILE A O 1
ATOM 1239 N N . GLY A 1 162 ? 3.084 22.294 20.691 1.00 26.04 162 GLY A N 1
ATOM 1240 C CA . GLY A 1 162 ? 1.723 22.006 20.270 1.00 26.00 162 GLY A CA 1
ATOM 1241 C C . GLY A 1 162 ? 1.121 22.721 19.076 1.00 27.52 162 GLY A C 1
ATOM 1242 O O . GLY A 1 162 ? -0.073 22.559 18.820 1.00 30.46 162 GLY A O 1
ATOM 1243 N N . GLY A 1 163 ? 1.913 23.468 18.318 1.00 27.07 163 GLY A N 1
ATOM 1244 C CA . GLY A 1 163 ? 1.370 24.164 17.165 1.00 27.55 163 GLY A CA 1
ATOM 1245 C C . GLY A 1 163 ? 2.442 25.051 16.573 1.00 28.38 163 GLY A C 1
ATOM 1246 O O . GLY A 1 163 ? 3.503 25.194 17.177 1.00 28.33 163 GLY A O 1
ATOM 1247 N N . HIS A 1 164 ? 2.188 25.646 15.409 1.00 29.04 164 HIS A N 1
ATOM 1248 C CA . HIS A 1 164 ? 3.182 26.513 14.791 1.00 29.53 164 HIS A CA 1
ATOM 1249 C C . HIS A 1 164 ? 2.655 27.899 14.418 1.00 28.22 164 HIS A C 1
ATOM 1250 O O . HIS A 1 164 ? 3.218 28.582 13.567 1.00 28.98 164 HIS A O 1
ATOM 1257 N N . ALA A 1 165 ? 1.557 28.302 15.041 1.00 27.08 165 ALA A N 1
ATOM 1258 C CA . ALA A 1 165 ? 0.992 29.620 14.784 1.00 27.55 165 ALA A CA 1
ATOM 1259 C C . ALA A 1 165 ? 1.851 30.657 15.492 1.00 27.62 165 ALA A C 1
ATOM 1260 O O . ALA A 1 165 ? 2.579 30.324 16.435 1.00 27.66 165 ALA A O 1
ATOM 1262 N N . LEU A 1 166 ? 1.731 31.917 15.078 1.00 27.10 166 LEU A N 1
ATOM 1263 C CA . LEU A 1 166 ? 2.504 32.987 15.695 1.00 26.11 166 LEU A CA 1
ATOM 1264 C C . LEU A 1 166 ? 2.225 33.066 17.182 1.00 25.27 166 LEU A C 1
ATOM 1265 O O . LEU A 1 166 ? 3.118 33.360 17.960 1.00 24.31 166 LEU A O 1
ATOM 1270 N N . SER A 1 167 ? 1.002 32.740 17.581 1.00 25.05 167 SER A N 1
ATOM 1271 C CA . SER A 1 167 ? 0.660 32.759 19.001 1.00 26.92 167 SER A CA 1
ATOM 1272 C C . SER A 1 167 ? 1.439 31.691 19.778 1.00 25.82 167 SER A C 1
ATOM 1273 O O . SER A 1 167 ? 1.805 31.910 20.932 1.00 27.09 167 SER A O 1
ATOM 1276 N N . ASP A 1 168 ? 1.729 30.561 19.137 1.00 24.57 168 ASP A N 1
ATOM 1277 C CA . ASP A 1 168 ? 2.497 29.495 19.785 1.00 23.55 168 ASP A CA 1
ATOM 1278 C C . ASP A 1 168 ? 3.937 29.938 19.961 1.00 22.09 168 ASP A C 1
ATOM 1279 O O . ASP A 1 168 ? 4.548 29.710 21.006 1.00 21.88 168 ASP A O 1
ATOM 1284 N N . ALA A 1 169 ? 4.473 30.595 18.942 1.00 20.22 169 ALA A N 1
ATOM 1285 C CA . ALA A 1 169 ? 5.841 31.066 19.018 1.00 19.09 169 ALA A CA 1
ATOM 1286 C C . ALA A 1 169 ? 5.932 32.161 20.072 1.00 19.81 169 ALA A C 1
ATOM 1287 O O . ALA A 1 169 ? 6.892 32.209 20.842 1.00 18.40 169 ALA A O 1
ATOM 1289 N N . GLU A 1 170 ? 4.903 33.004 20.156 1.00 21.55 170 GLU A N 1
ATOM 1290 C CA . GLU A 1 170 ? 4.910 34.081 21.140 1.00 24.42 170 GLU A CA 1
ATOM 1291 C C . GLU A 1 170 ? 4.972 33.533 22.564 1.00 23.91 170 GLU A C 1
ATOM 1292 O O . GLU A 1 170 ? 5.769 34.018 23.379 1.00 25.17 170 GLU A O 1
ATOM 1298 N N . SER A 1 171 ? 4.202 32.486 22.857 1.00 23.37 171 SER A N 1
ATOM 1299 C CA . SER A 1 171 ? 4.218 31.922 24.207 1.00 23.40 171 SER A CA 1
ATOM 1300 C C . SER A 1 171 ? 5.506 31.186 24.529 1.00 21.73 171 SER A C 1
ATOM 1301 O O . SER A 1 171 ? 5.952 31.195 25.677 1.00 20.93 171 SER A O 1
ATOM 1304 N N . TRP A 1 172 ? 6.112 30.549 23.529 1.00 18.81 172 TRP A N 1
ATOM 1305 C CA . TRP A 1 172 ? 7.367 29.844 23.767 1.00 18.26 172 TRP A CA 1
ATOM 1306 C C . TRP A 1 172 ? 8.444 30.888 24.081 1.00 17.21 172 TRP A C 1
ATOM 1307 O O . TRP A 1 172 ? 9.198 30.748 25.041 1.00 18.07 172 TRP A O 1
ATOM 1318 N N . ALA A 1 173 ? 8.463 31.972 23.312 1.00 17.42 173 ALA A N 1
ATOM 1319 C CA . ALA A 1 173 ? 9.440 33.033 23.510 1.00 16.61 173 ALA A CA 1
ATOM 1320 C C . ALA A 1 173 ? 9.323 33.629 24.916 1.00 18.45 173 ALA A C 1
ATOM 1321 O O . ALA A 1 173 ? 10.334 33.968 25.544 1.00 17.44 173 ALA A O 1
ATOM 1323 N N . LYS A 1 174 ? 8.096 33.716 25.425 1.00 19.44 174 LYS A N 1
ATOM 1324 C CA . LYS A 1 174 ? 7.858 34.267 26.760 1.00 21.70 174 LYS A CA 1
ATOM 1325 C C . LYS A 1 174 ? 8.586 33.471 27.856 1.00 21.54 174 LYS A C 1
ATOM 1326 O O . LYS A 1 174 ? 9.217 34.048 28.751 1.00 22.48 174 LYS A O 1
ATOM 1332 N N . THR A 1 175 ? 8.524 32.148 27.775 1.00 20.09 175 THR A N 1
ATOM 1333 C CA . THR A 1 175 ? 9.168 31.310 28.769 1.00 19.78 175 THR A CA 1
ATOM 1334 C C . THR A 1 175 ? 10.679 31.401 28.610 1.00 18.46 175 THR A C 1
ATOM 1335 O O . THR A 1 175 ? 11.427 31.448 29.587 1.00 18.84 175 THR A O 1
ATOM 1339 N N . LEU A 1 176 ? 11.131 31.466 27.368 1.00 16.62 176 LEU A N 1
ATOM 1340 C CA . LEU A 1 176 ? 12.557 31.558 27.100 1.00 16.64 176 LEU A CA 1
ATOM 1341 C C . LEU A 1 176 ? 13.112 32.870 27.667 1.00 16.10 176 LEU A C 1
ATOM 1342 O O . LEU A 1 176 ? 14.186 32.886 28.284 1.00 15.95 176 LEU A O 1
ATOM 1347 N N . VAL A 1 177 ? 12.391 33.972 27.440 1.00 16.86 177 VAL A N 1
ATOM 1348 C CA . VAL A 1 177 ? 12.803 35.284 27.947 1.00 17.45 177 VAL A CA 1
ATOM 1349 C C . VAL A 1 177 ? 12.886 35.237 29.473 1.00 18.69 177 VAL A C 1
ATOM 1350 O O . VAL A 1 177 ? 13.906 35.636 30.054 1.00 18.92 177 VAL A O 1
ATOM 1354 N N . GLN A 1 178 ? 11.863 34.670 30.113 1.00 19.85 178 GLN A N 1
ATOM 1355 C CA . GLN A 1 178 ? 11.850 34.543 31.576 1.00 22.47 178 GLN A CA 1
ATOM 1356 C C . GLN A 1 178 ? 13.130 33.863 32.052 1.00 21.46 178 GLN A C 1
ATOM 1357 O O . GLN A 1 178 ? 13.814 34.341 32.959 1.00 21.73 178 GLN A O 1
ATOM 1363 N N . ASN A 1 179 ? 13.490 32.774 31.393 1.00 19.68 179 ASN A N 1
ATOM 1364 C CA . ASN A 1 179 ? 14.685 32.041 31.741 1.00 18.56 179 ASN A CA 1
ATOM 1365 C C . ASN A 1 179 ? 15.998 32.766 31.538 1.00 17.03 179 ASN A C 1
ATOM 1366 O O . ASN A 1 179 ? 16.969 32.494 32.248 1.00 16.98 179 ASN A O 1
ATOM 1371 N N . ILE A 1 180 ? 16.063 33.641 30.541 1.00 16.18 180 ILE A N 1
ATOM 1372 C CA . ILE A 1 180 ? 17.297 34.385 30.275 1.00 17.80 180 ILE A CA 1
ATOM 1373 C C . ILE A 1 180 ? 17.474 35.545 31.275 1.00 19.34 180 ILE A C 1
ATOM 1374 O O . ILE A 1 180 ? 18.574 35.800 31.768 1.00 19.56 180 ILE A O 1
ATOM 1379 N N . GLU A 1 181 ? 16.372 36.216 31.580 1.00 20.50 181 GLU A N 1
ATOM 1380 C CA . GLU A 1 181 ? 16.388 37.357 32.488 1.00 23.99 181 GLU A CA 1
ATOM 1381 C C . GLU A 1 181 ? 16.324 37.031 33.966 1.00 25.00 181 GLU A C 1
ATOM 1382 O O . GLU A 1 181 ? 16.911 37.730 34.792 1.00 24.53 181 GLU A O 1
ATOM 1388 N N . SER A 1 182 ? 15.584 35.980 34.286 1.00 26.54 182 SER A N 1
ATOM 1389 C CA . SER A 1 182 ? 15.365 35.581 35.655 1.00 29.22 182 SER A CA 1
ATOM 1390 C C . SER A 1 182 ? 15.179 34.071 35.764 1.00 28.52 182 SER A C 1
ATOM 1391 O O . SER A 1 182 ? 14.152 33.600 36.253 1.00 31.87 182 SER A O 1
ATOM 1394 N N . GLY A 1 183 ? 16.163 33.300 35.330 1.00 26.90 183 GLY A N 1
ATOM 1395 C CA . GLY A 1 183 ? 16.000 31.865 35.410 1.00 25.08 183 GLY A CA 1
ATOM 1396 C C . GLY A 1 183 ? 17.243 31.064 35.150 1.00 24.58 183 GLY A C 1
ATOM 1397 O O . GLY A 1 183 ? 18.360 31.548 35.358 1.00 22.58 183 GLY A O 1
ATOM 1398 N N . ASN A 1 184 ? 17.026 29.884 34.572 1.00 25.68 184 ASN A N 1
ATOM 1399 C CA . ASN A 1 184 ? 18.088 28.927 34.272 1.00 27.04 184 ASN A CA 1
ATOM 1400 C C . ASN A 1 184 ? 19.158 29.349 33.285 1.00 25.56 184 ASN A C 1
ATOM 1401 O O . ASN A 1 184 ? 20.260 28.786 33.299 1.00 25.98 184 ASN A O 1
ATOM 1406 N N . TYR A 1 185 ? 18.849 30.296 32.404 1.00 23.19 185 TYR A N 1
ATOM 1407 C CA . TYR A 1 185 ? 19.848 30.727 31.428 1.00 21.54 185 TYR A CA 1
ATOM 1408 C C . TYR A 1 185 ? 20.608 31.986 31.796 1.00 20.95 185 TYR A C 1
ATOM 1409 O O . TYR A 1 1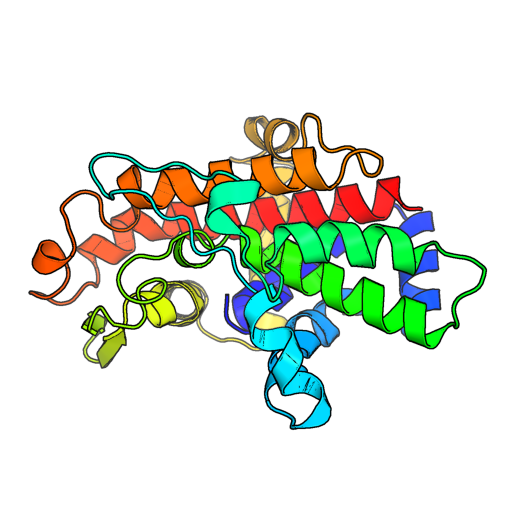85 ? 21.620 32.293 31.178 1.00 19.67 185 TYR A O 1
ATOM 1418 N N . THR A 1 186 ? 20.127 32.696 32.809 1.00 21.89 186 THR A N 1
ATOM 1419 C CA . THR A 1 186 ? 20.719 33.968 33.228 1.00 22.09 186 THR A CA 1
ATOM 1420 C C . THR A 1 186 ? 22.234 33.955 33.299 1.00 22.68 186 THR A C 1
ATOM 1421 O O . THR A 1 186 ? 22.910 34.777 32.689 1.00 22.09 186 THR A O 1
ATOM 1425 N N . ALA A 1 187 ? 22.772 32.947 33.964 1.00 23.17 187 ALA A N 1
ATOM 1426 C CA . ALA A 1 187 ? 24.209 32.862 34.110 1.00 24.23 187 ALA A CA 1
ATOM 1427 C C . ALA A 1 187 ? 24.969 32.562 32.807 1.00 24.80 187 ALA A C 1
ATOM 1428 O O . ALA A 1 187 ? 26.113 32.979 32.665 1.00 25.16 187 ALA A O 1
ATOM 1430 N N . GLN A 1 188 ? 24.306 31.887 31.860 1.00 24.75 188 GLN A N 1
ATOM 1431 C CA . GLN A 1 188 ? 24.865 31.480 30.553 1.00 24.25 188 GLN A CA 1
ATOM 1432 C C . GLN A 1 188 ? 24.790 32.520 29.438 1.00 23.15 188 GLN A C 1
ATOM 1433 O O . GLN A 1 188 ? 25.692 32.606 28.595 1.00 22.46 188 GLN A O 1
ATOM 1439 N N . ALA A 1 189 ? 23.660 33.225 29.390 1.00 21.56 189 ALA A N 1
ATOM 1440 C CA . ALA A 1 189 ? 23.375 34.237 28.380 1.00 21.03 189 ALA A CA 1
ATOM 1441 C C . ALA A 1 189 ? 24.544 35.098 27.881 1.00 22.27 189 ALA A C 1
ATOM 1442 O O . ALA A 1 189 ? 24.752 35.207 26.672 1.00 21.31 189 ALA A O 1
ATOM 1444 N N . ILE A 1 190 ? 25.341 35.674 28.779 1.00 22.33 190 ILE A N 1
ATOM 1445 C CA . ILE A 1 190 ? 26.437 36.523 28.320 1.00 24.31 190 ILE A CA 1
ATOM 1446 C C . ILE A 1 190 ? 27.451 35.774 27.471 1.00 21.72 190 ILE A C 1
ATOM 1447 O O . ILE A 1 190 ? 28.103 36.368 26.625 1.00 21.01 190 ILE A O 1
ATOM 1452 N N . GLY A 1 191 ? 27.615 34.484 27.732 1.00 20.43 191 GLY A N 1
ATOM 1453 C CA . GLY A 1 191 ? 28.566 33.691 26.970 1.00 18.80 191 GLY A CA 1
ATOM 1454 C C . GLY A 1 191 ? 28.128 33.423 25.533 1.00 18.65 191 GLY A C 1
ATOM 1455 O O . GLY A 1 191 ? 28.958 33.163 24.669 1.00 18.26 191 GLY A O 1
ATOM 1456 N N . TRP A 1 192 ? 26.824 33.495 25.279 1.00 16.96 192 TRP A N 1
ATOM 1457 C CA . TRP A 1 192 ? 26.279 33.272 23.943 1.00 14.94 192 TRP A CA 1
ATOM 1458 C C . TRP A 1 192 ? 26.726 34.348 22.945 1.00 15.85 192 TRP A C 1
ATOM 1459 O O . TRP A 1 192 ? 26.804 34.085 21.74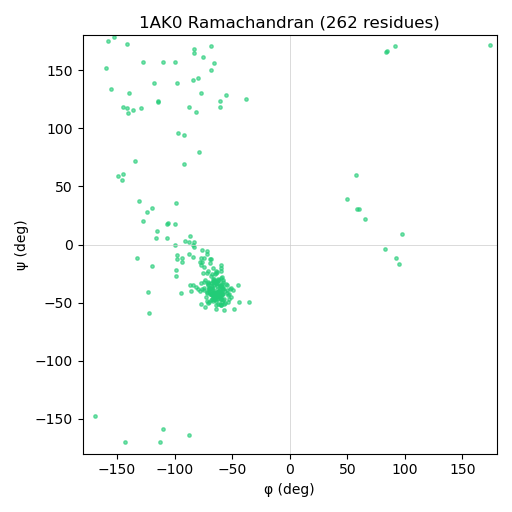6 1.00 15.16 192 TRP A O 1
ATOM 1470 N N . ILE A 1 193 ? 26.971 35.568 23.425 1.00 15.11 193 ILE A N 1
ATOM 1471 C CA . ILE A 1 193 ? 27.370 36.656 22.539 1.00 13.98 193 ILE A CA 1
ATOM 1472 C C . ILE A 1 193 ? 28.762 37.175 22.814 1.00 16.82 193 ILE A C 1
ATOM 1473 O O . ILE A 1 193 ? 29.213 38.134 22.188 1.00 18.00 193 ILE A O 1
ATOM 1478 N N . LYS A 1 194 ? 29.470 36.518 23.711 1.00 19.15 194 LYS A N 1
ATOM 1479 C CA . LYS A 1 194 ? 30.798 36.969 24.065 1.00 20.54 194 LYS A CA 1
ATOM 1480 C C . LYS A 1 194 ? 31.735 36.965 22.878 1.00 20.14 194 LYS A C 1
ATOM 1481 O O . LYS A 1 194 ? 31.964 35.936 22.265 1.00 21.54 194 LYS A O 1
ATOM 1487 N N . GLY A 1 195 ? 32.233 38.142 22.529 1.00 20.13 195 GLY A N 1
ATOM 1488 C CA . GLY A 1 195 ? 33.150 38.262 21.413 1.00 20.86 195 GLY A CA 1
ATOM 1489 C C . GLY A 1 195 ? 32.532 38.627 20.076 1.00 20.11 195 GLY A C 1
ATOM 1490 O O . GLY A 1 195 ? 33.258 39.050 19.177 1.00 22.22 195 GLY A O 1
ATOM 1491 N N . ASP A 1 196 ? 31.217 38.472 19.937 1.00 18.27 196 ASP A N 1
ATOM 1492 C CA . ASP A 1 196 ? 30.521 38.791 18.693 1.00 17.41 196 ASP A CA 1
ATOM 1493 C C . ASP A 1 196 ? 30.821 40.241 18.300 1.00 20.75 196 ASP A C 1
ATOM 1494 O O . ASP A 1 196 ? 30.623 41.162 19.100 1.00 19.73 196 ASP A O 1
ATOM 1499 N N . ASN A 1 197 ? 31.247 40.460 17.059 1.00 22.44 197 ASN A N 1
ATOM 1500 C CA . ASN A 1 197 ? 31.621 41.812 16.611 1.00 24.51 197 ASN A CA 1
ATOM 1501 C C . ASN A 1 197 ? 31.223 41.973 15.158 1.00 23.91 197 ASN A C 1
ATOM 1502 O O . ASN A 1 197 ? 31.757 41.271 14.308 1.00 23.58 197 ASN A O 1
ATOM 1507 N N . ILE A 1 198 ? 30.329 42.908 14.852 1.00 24.20 198 ILE A N 1
ATOM 1508 C CA . ILE A 1 198 ? 29.921 43.079 13.458 1.00 25.79 198 ILE A CA 1
ATOM 1509 C C . ILE A 1 198 ? 31.077 43.432 12.516 1.00 27.38 198 ILE A C 1
ATOM 1510 O O . ILE A 1 198 ? 30.952 43.319 11.301 1.00 27.91 198 ILE A O 1
ATOM 1515 N N . SER A 1 199 ? 32.194 43.888 13.058 1.00 27.67 199 SER A N 1
ATOM 1516 C CA . SER A 1 199 ? 33.324 44.221 12.205 1.00 29.36 199 SER A CA 1
ATOM 1517 C C . SER A 1 199 ? 34.180 42.980 11.958 1.00 29.38 199 SER A C 1
ATOM 1518 O O . SER A 1 199 ? 35.237 43.055 11.335 1.00 31.22 199 SER A O 1
ATOM 1521 N N . GLU A 1 200 ? 33.697 41.827 12.405 1.00 28.10 200 GLU A N 1
ATOM 1522 C CA . GLU A 1 200 ? 34.420 40.566 12.233 1.00 27.31 200 GLU A CA 1
ATOM 1523 C C . GLU A 1 200 ? 33.362 39.480 12.026 1.00 23.74 200 GLU A C 1
ATOM 1524 O O . GLU A 1 200 ? 33.379 38.449 12.694 1.00 23.98 200 GLU A O 1
ATOM 1530 N N . PRO A 1 201 ? 32.481 39.660 11.032 1.00 22.30 201 PRO A N 1
ATOM 1531 C CA . PRO A 1 201 ? 31.416 38.689 10.768 1.00 21.24 201 PRO A CA 1
ATOM 1532 C C . PRO A 1 201 ? 31.811 37.256 10.455 1.00 20.21 201 PRO A C 1
ATOM 1533 O O . PRO A 1 201 ? 31.096 36.350 10.838 1.00 17.81 201 PRO A O 1
ATOM 1537 N N . ILE A 1 202 ? 32.941 37.039 9.782 1.00 20.91 202 ILE A N 1
ATOM 1538 C CA . ILE A 1 202 ? 33.360 35.669 9.469 1.00 21.19 202 ILE A CA 1
ATOM 1539 C C . ILE A 1 202 ? 33.804 34.950 10.740 1.00 20.87 202 ILE A C 1
ATOM 1540 O O . ILE A 1 202 ? 33.332 33.857 11.034 1.00 21.11 202 ILE A O 1
ATOM 1545 N N . THR A 1 203 ? 34.673 35.583 11.524 1.00 21.31 203 THR A N 1
ATOM 1546 C CA . THR A 1 203 ? 35.157 34.978 12.771 1.00 20.53 203 THR A CA 1
ATOM 1547 C C . THR A 1 203 ? 33.992 34.757 13.731 1.00 19.46 203 THR A C 1
ATOM 1548 O O . THR A 1 203 ? 33.895 33.715 14.361 1.00 19.68 203 THR A O 1
ATOM 1552 N N . THR A 1 204 ? 33.086 35.722 13.804 1.00 17.18 204 THR A N 1
ATOM 1553 C CA . THR A 1 204 ? 31.940 35.593 14.683 1.00 16.82 204 THR A CA 1
ATOM 1554 C C . THR A 1 204 ? 31.043 34.433 14.250 1.00 16.54 204 THR A C 1
ATOM 1555 O O . THR A 1 204 ? 30.778 33.515 15.022 1.00 16.47 204 THR A O 1
ATOM 1559 N N . ALA A 1 205 ? 30.610 34.451 12.997 1.00 16.57 205 ALA A N 1
ATOM 1560 C CA . ALA A 1 205 ? 29.736 33.397 12.480 1.00 15.48 205 ALA A CA 1
ATOM 1561 C C . ALA A 1 205 ? 30.362 32.010 12.533 1.00 15.60 205 ALA A C 1
ATOM 1562 O O . ALA A 1 205 ? 29.659 31.027 12.762 1.00 16.52 205 ALA A O 1
ATOM 1564 N N . THR A 1 206 ? 31.668 31.907 12.309 1.00 14.79 206 THR A N 1
ATOM 1565 C CA . THR A 1 206 ? 32.329 30.601 12.402 1.00 14.53 206 THR A CA 1
ATOM 1566 C C . THR A 1 206 ? 32.215 30.087 13.849 1.00 15.14 206 THR A C 1
ATOM 1567 O O . THR A 1 206 ? 32.117 28.882 14.085 1.00 12.76 206 THR A O 1
ATOM 1571 N N . ARG A 1 207 ? 32.210 31.014 14.806 1.00 14.39 207 ARG A N 1
ATOM 1572 C CA . ARG A 1 207 ? 32.093 30.665 16.209 1.00 14.18 207 ARG A CA 1
ATOM 1573 C C . ARG A 1 207 ? 30.699 30.075 16.470 1.00 12.22 207 ARG A C 1
ATOM 1574 O O . ARG A 1 207 ? 30.558 29.051 17.152 1.00 11.51 207 ARG A O 1
ATOM 1582 N N . TRP A 1 208 ? 29.672 30.724 15.934 1.00 10.97 208 TRP A N 1
ATOM 1583 C CA . TRP A 1 208 ? 28.288 30.264 16.082 1.00 10.62 208 TRP A CA 1
ATOM 1584 C C . TRP A 1 208 ? 28.160 28.868 15.460 1.00 12.14 208 TRP A C 1
ATOM 1585 O O . TRP A 1 208 ? 27.478 28.001 16.012 1.00 12.87 208 TRP A O 1
ATOM 1596 N N . ALA A 1 209 ? 28.806 28.660 14.309 1.00 12.18 209 ALA A N 1
ATOM 1597 C CA . ALA A 1 209 ? 28.766 27.365 13.613 1.00 11.53 209 ALA A CA 1
ATOM 1598 C C . ALA A 1 209 ? 29.461 26.259 14.397 1.00 11.27 209 ALA A C 1
ATOM 1599 O O . ALA A 1 209 ? 28.953 25.146 14.491 1.00 11.97 209 ALA A O 1
ATOM 1601 N N . SER A 1 210 ? 30.610 26.568 14.984 1.00 10.19 210 SER A N 1
ATOM 1602 C CA . SER A 1 210 ? 31.356 25.585 15.764 1.00 11.26 210 SER A CA 1
ATOM 1603 C C . SER A 1 210 ? 30.614 25.193 17.044 1.00 10.66 210 SER A C 1
ATOM 1604 O O . SER A 1 210 ? 30.630 24.031 17.440 1.00 11.46 210 SER A O 1
ATOM 1607 N N . ASP A 1 211 ? 29.926 26.157 17.650 1.00 10.84 211 ASP A N 1
ATOM 1608 C CA . ASP A 1 211 ? 29.157 25.934 18.876 1.00 10.22 211 ASP A CA 1
ATOM 1609 C C . ASP A 1 211 ? 28.022 24.948 18.603 1.00 10.59 211 ASP A C 1
ATOM 1610 O O . ASP A 1 211 ? 27.784 24.026 19.389 1.00 10.04 211 ASP A O 1
ATOM 1615 N N . ALA A 1 212 ? 27.318 25.138 17.487 1.00 9.54 212 ALA A N 1
ATOM 1616 C CA . ALA A 1 212 ? 26.227 24.235 17.106 1.00 8.27 212 ALA A CA 1
ATOM 1617 C C . ALA A 1 212 ? 26.738 22.889 16.567 1.00 8.25 212 ALA A C 1
ATOM 1618 O O . ALA A 1 212 ? 26.202 21.841 16.887 1.00 8.55 212 ALA A O 1
ATOM 1620 N N . ASN A 1 213 ? 27.814 22.921 15.793 1.00 9.00 213 ASN A N 1
ATOM 1621 C CA . ASN A 1 213 ? 28.385 21.703 15.220 1.00 10.30 213 ASN A CA 1
ATOM 1622 C C . ASN A 1 213 ? 28.871 20.712 16.284 1.00 10.91 213 ASN A C 1
ATOM 1623 O O . ASN A 1 213 ? 28.775 19.494 16.111 1.00 11.33 213 ASN A O 1
ATOM 1628 N N . ALA A 1 214 ? 29.355 21.219 17.405 1.00 10.36 214 ALA A N 1
ATOM 1629 C CA . ALA A 1 214 ? 29.844 20.347 18.468 1.00 10.06 214 ALA A CA 1
ATOM 1630 C C . ALA A 1 214 ? 28.729 19.455 19.016 1.00 10.24 214 ALA A C 1
ATOM 1631 O O . ALA A 1 214 ? 28.983 18.327 19.440 1.00 11.61 214 ALA A O 1
ATOM 1633 N N . LEU A 1 215 ? 27.494 19.943 18.987 1.00 8.61 215 LEU A N 1
ATOM 1634 C CA . LEU A 1 215 ? 26.361 19.180 19.496 1.00 9.80 215 LEU A CA 1
ATOM 1635 C C . LEU A 1 215 ? 26.019 17.971 18.638 1.00 11.32 215 LEU A C 1
ATOM 1636 O O . LEU A 1 215 ? 25.284 17.092 19.075 1.00 10.69 215 LEU A O 1
ATOM 1641 N N . VAL A 1 216 ? 26.526 17.924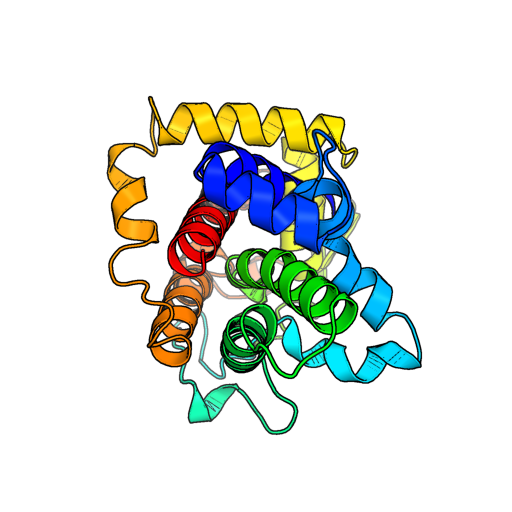 17.411 1.00 10.18 216 VAL A N 1
ATOM 1642 C CA . VAL A 1 216 ? 26.235 16.786 16.545 1.00 9.86 216 VAL A CA 1
ATOM 1643 C C . VAL A 1 216 ? 26.838 15.534 17.168 1.00 10.79 216 VAL A C 1
ATOM 1644 O O . VAL A 1 216 ? 26.185 14.488 17.284 1.00 11.02 216 VAL A O 1
ATOM 1648 N N . CYS A 1 217 ? 28.062 15.680 17.651 1.00 12.35 217 CYS A N 1
ATOM 1649 C CA . CYS A 1 217 ? 28.786 14.578 18.273 1.00 13.59 217 CYS A CA 1
ATOM 1650 C C . CYS A 1 217 ? 28.326 14.176 19.669 1.00 14.56 217 CYS A C 1
ATOM 1651 O O . CYS A 1 217 ? 28.394 13.001 20.024 1.00 15.73 217 CYS A O 1
ATOM 1654 N N . THR A 1 218 ? 27.855 15.132 20.459 1.00 14.11 218 THR A N 1
ATOM 1655 C CA . THR A 1 218 ? 27.456 14.822 21.823 1.00 14.15 218 THR A CA 1
ATOM 1656 C C . THR A 1 218 ? 25.986 14.623 22.052 1.00 14.16 218 THR A C 1
ATOM 1657 O O . THR A 1 218 ? 25.605 13.870 22.949 1.00 15.04 218 THR A O 1
ATOM 1661 N N . VAL A 1 219 ? 25.152 15.252 21.230 1.00 11.16 219 VAL A N 1
ATOM 1662 C CA . VAL A 1 219 ? 23.713 15.157 21.434 1.00 11.38 219 VAL A CA 1
ATOM 1663 C C . VAL A 1 219 ? 22.885 14.631 20.265 1.00 11.29 219 VAL A C 1
ATOM 1664 O O . VAL A 1 219 ? 21.956 13.843 20.453 1.00 11.22 219 VAL A O 1
ATOM 1668 N N . VAL A 1 220 ? 23.214 15.051 19.049 1.00 11.48 220 VAL A N 1
ATOM 1669 C CA . VAL A 1 220 ? 22.402 14.629 17.908 1.00 9.67 220 VAL A CA 1
ATOM 1670 C C . VAL A 1 220 ? 22.535 13.156 17.526 1.00 8.25 220 VAL A C 1
ATOM 1671 O O . VAL A 1 220 ? 21.531 12.470 17.362 1.00 8.29 220 VAL A O 1
ATOM 1675 N N . MET A 1 221 ? 23.759 12.684 17.368 1.00 8.38 221 MET A N 1
ATOM 1676 C CA . MET A 1 221 ? 23.976 11.292 17.005 1.00 11.64 221 MET A CA 1
ATOM 1677 C C . MET A 1 221 ? 25.246 10.801 17.697 1.00 11.43 221 MET A C 1
ATOM 1678 O O . MET A 1 221 ? 26.196 10.339 17.045 1.00 11.47 221 MET A O 1
ATOM 1683 N N . PRO A 1 222 ? 25.249 10.837 19.051 1.00 11.75 222 PRO A N 1
ATOM 1684 C CA . PRO A 1 222 ? 26.390 10.408 19.872 1.00 12.77 222 PRO A CA 1
ATOM 1685 C C . PRO A 1 222 ? 26.809 8.947 19.697 1.00 13.35 222 PRO A C 1
ATOM 1686 O O . PRO A 1 222 ? 27.920 8.571 20.064 1.00 15.25 222 PRO A O 1
ATOM 1690 N N . HIS A 1 223 ? 25.923 8.109 19.175 1.00 12.74 223 HIS A N 1
ATOM 1691 C CA . HIS A 1 223 ? 26.267 6.706 18.994 1.00 13.63 223 HIS A CA 1
ATOM 1692 C C . HIS A 1 223 ? 26.094 6.209 17.551 1.00 14.96 223 HIS A C 1
ATOM 1693 O O . HIS A 1 223 ? 25.961 4.998 17.320 1.00 14.29 223 HIS A O 1
ATOM 1700 N N . GLY A 1 224 ? 26.241 7.126 16.595 1.00 14.25 224 GLY A N 1
ATOM 1701 C CA . GLY A 1 224 ? 26.087 6.771 15.194 1.00 14.00 224 GLY A CA 1
ATOM 1702 C C . GLY A 1 224 ? 24.636 6.797 14.762 1.00 13.80 224 GLY A C 1
ATOM 1703 O O . GLY A 1 224 ? 23.755 6.834 15.602 1.00 14.48 224 GLY A O 1
ATOM 1704 N N . ALA A 1 225 ? 24.372 6.761 13.457 1.00 14.75 225 ALA A N 1
ATOM 1705 C CA . ALA A 1 225 ? 23.003 6.809 12.957 1.00 15.10 225 ALA A CA 1
ATOM 1706 C C . ALA A 1 225 ? 22.227 5.508 13.064 1.00 15.00 225 ALA A C 1
ATOM 1707 O O . ALA A 1 225 ? 21.017 5.528 13.258 1.00 15.55 225 ALA A O 1
ATOM 1709 N N . ALA A 1 226 ? 22.909 4.376 12.932 1.00 15.38 226 ALA A N 1
ATOM 1710 C CA . ALA A 1 226 ? 22.230 3.085 13.032 1.00 16.34 226 ALA A CA 1
ATOM 1711 C C . ALA A 1 226 ? 21.469 2.966 14.352 1.00 16.39 226 ALA A C 1
ATOM 1712 O O . ALA A 1 226 ? 20.365 2.413 14.387 1.00 16.75 226 ALA A O 1
ATOM 1714 N N . ALA A 1 227 ? 22.009 3.558 15.416 1.00 16.99 227 ALA A N 1
ATOM 1715 C CA . ALA A 1 227 ? 21.349 3.535 16.728 1.00 16.89 227 ALA A CA 1
ATOM 1716 C C . ALA A 1 227 ? 20.008 4.283 16.731 1.00 18.21 227 ALA A C 1
ATOM 1717 O O . ALA A 1 227 ? 19.124 3.973 17.535 1.00 19.37 227 ALA A O 1
ATOM 1719 N N . LEU A 1 228 ? 19.820 5.207 15.783 1.00 18.71 228 LEU A N 1
ATOM 1720 C CA . LEU A 1 228 ? 18.588 5.994 15.697 1.00 18.27 228 LEU A CA 1
ATOM 1721 C C . LEU A 1 228 ? 17.499 5.443 14.764 1.00 20.27 228 LEU A C 1
ATOM 1722 O O . LEU A 1 228 ? 16.348 5.878 14.819 1.00 19.35 228 LEU A O 1
ATOM 1727 N N . GLN A 1 229 ? 17.865 4.508 13.896 1.00 22.57 229 GLN A N 1
ATOM 1728 C CA . GLN A 1 229 ? 16.925 3.961 12.939 1.00 25.08 229 GLN A CA 1
ATOM 1729 C C . GLN A 1 229 ? 16.374 2.642 13.403 1.00 27.87 229 GLN A C 1
ATOM 1730 O O . GLN A 1 229 ? 16.050 1.780 12.573 1.00 31.48 229 GLN A O 1
ATOM 1736 N N . THR A 1 230 ? 16.154 2.485 14.699 1.00 29.65 230 THR A N 1
ATOM 1737 C CA . THR A 1 230 ? 15.693 1.211 15.099 1.00 32.20 230 THR A CA 1
ATOM 1738 C C . THR A 1 230 ? 14.513 1.111 16.045 1.00 32.00 230 THR A C 1
ATOM 1739 O O . THR A 1 230 ? 13.938 0.013 16.213 1.00 34.96 230 THR A O 1
ATOM 1743 N N . GLY A 1 231 ? 14.093 2.218 16.645 1.00 30.39 231 GLY A N 1
ATOM 1744 C CA . GLY A 1 231 ? 12.946 2.088 17.486 1.00 28.80 231 GLY A CA 1
ATOM 1745 C C . GLY A 1 231 ? 12.270 3.374 17.204 1.00 26.53 231 GLY A C 1
ATOM 1746 O O . GLY A 1 231 ? 12.663 4.079 16.288 1.00 29.88 231 GLY A O 1
ATOM 1747 N N . ASP A 1 232 ? 11.262 3.685 17.986 1.00 21.83 232 ASP A N 1
ATOM 1748 C CA . ASP A 1 232 ? 10.625 4.964 17.834 1.00 19.88 232 ASP A CA 1
ATOM 1749 C C . ASP A 1 232 ? 11.514 5.909 18.659 1.00 19.28 232 ASP A C 1
ATOM 1750 O O . ASP A 1 232 ? 12.035 5.520 19.703 1.00 17.61 232 ASP A O 1
ATOM 1755 N N . LEU A 1 233 ? 11.725 7.129 18.180 1.00 16.40 233 LEU A N 1
ATOM 1756 C CA . LEU A 1 233 ? 12.576 8.066 18.889 1.00 16.09 233 LEU A CA 1
ATOM 1757 C C . LEU A 1 233 ? 11.898 8.677 20.101 1.00 17.18 233 LEU A C 1
ATOM 1758 O O . LEU A 1 233 ? 12.548 9.304 20.947 1.00 18.29 233 LEU A O 1
ATOM 1763 N N . TYR A 1 234 ? 10.586 8.541 20.172 1.00 16.46 234 TYR A N 1
ATOM 1764 C CA . TYR A 1 234 ? 9.843 9.069 21.309 1.00 18.28 234 TYR A CA 1
ATOM 1765 C C . TYR A 1 234 ? 9.629 7.887 22.267 1.00 18.48 234 TYR A C 1
ATOM 1766 O O . TYR A 1 234 ? 9.181 6.829 21.842 1.00 17.21 234 TYR A O 1
ATOM 1775 N N . PRO A 1 235 ? 9.773 8.106 23.588 1.00 19.08 235 PRO A N 1
ATOM 1776 C CA . PRO A 1 235 ? 10.213 9.338 24.247 1.00 16.79 235 PRO A CA 1
ATOM 1777 C C . PRO A 1 235 ? 11.659 9.404 24.646 1.00 15.48 235 PRO A C 1
ATOM 1778 O O . PRO A 1 235 ? 12.128 10.462 25.028 1.00 16.47 235 PRO A O 1
ATOM 1782 N N . THR A 1 236 ? 12.383 8.297 24.551 1.00 13.57 236 THR A N 1
ATOM 1783 C CA . THR A 1 236 ? 13.778 8.275 24.987 1.00 15.09 236 THR A CA 1
ATOM 1784 C C . THR A 1 236 ? 14.767 9.221 24.312 1.00 15.06 236 THR A C 1
ATOM 1785 O O . THR A 1 236 ? 15.516 9.931 24.995 1.00 14.68 236 THR A O 1
ATOM 1789 N N . TYR A 1 237 ? 14.815 9.204 22.982 1.00 13.13 237 TYR A N 1
ATOM 1790 C CA . TYR A 1 237 ? 15.714 10.106 22.254 1.00 13.22 237 TYR A CA 1
ATOM 1791 C C . TYR A 1 237 ? 15.209 11.548 22.435 1.00 12.21 237 TYR A C 1
ATOM 1792 O O . TYR A 1 237 ? 15.991 12.460 22.685 1.00 14.39 237 TYR A O 1
ATOM 1801 N N . TYR A 1 238 ? 13.895 11.725 22.337 1.00 14.42 238 TYR A N 1
ATOM 1802 C CA . TYR A 1 238 ? 13.227 13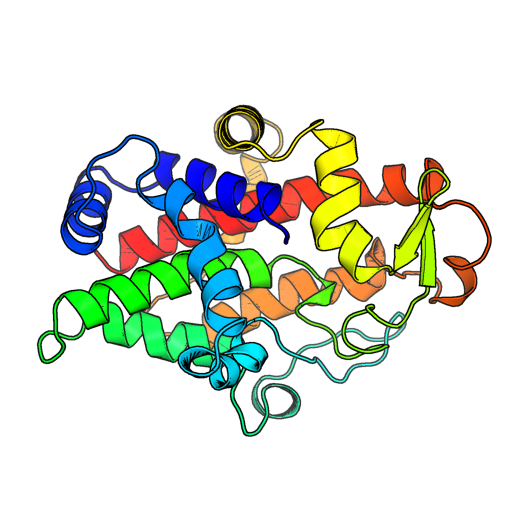.019 22.506 1.00 13.64 238 TYR A CA 1
ATOM 1803 C C . TYR A 1 238 ? 13.613 13.651 23.832 1.00 15.07 238 TYR A C 1
ATOM 1804 O O . TYR A 1 238 ? 14.025 14.817 23.908 1.00 14.31 238 TYR A O 1
ATOM 1813 N N . ASP A 1 239 ? 13.503 12.868 24.891 1.00 16.44 239 ASP A N 1
ATOM 1814 C CA . ASP A 1 239 ? 13.842 13.365 26.219 1.00 17.19 239 ASP A CA 1
ATOM 1815 C C . ASP A 1 239 ? 15.293 13.812 26.335 1.00 16.49 239 ASP A C 1
ATOM 1816 O O . ASP A 1 239 ? 15.585 14.800 27.005 1.00 19.95 239 ASP A O 1
ATOM 1821 N N . SER A 1 240 ? 16.202 13.121 25.661 1.00 14.62 240 SER A N 1
ATOM 1822 C CA . SER A 1 240 ? 17.614 13.477 25.741 1.00 14.98 240 SER A CA 1
ATOM 1823 C C . SER A 1 240 ? 18.021 14.689 24.910 1.00 13.68 240 SER A C 1
ATOM 1824 O O . SER A 1 240 ? 19.133 15.176 25.067 1.00 14.20 240 SER A O 1
ATOM 1827 N N . VAL A 1 241 ? 17.148 15.173 24.025 1.00 12.08 241 VAL A N 1
ATOM 1828 C CA . VAL A 1 241 ? 17.512 16.311 23.168 1.00 11.32 241 VAL A CA 1
ATOM 1829 C C . VAL A 1 241 ? 16.666 17.574 23.281 1.00 11.84 241 VAL A C 1
ATOM 1830 O O . VAL A 1 241 ? 17.108 18.659 22.906 1.00 11.23 241 VAL A O 1
ATOM 1834 N N . ILE A 1 242 ? 15.471 17.457 23.833 1.00 12.21 242 ILE A N 1
ATOM 1835 C CA . ILE A 1 242 ? 14.579 18.596 23.922 1.00 13.64 242 ILE A CA 1
ATOM 1836 C C . ILE A 1 242 ? 15.131 19.816 24.673 1.00 13.92 242 ILE A C 1
ATOM 1837 O O . ILE A 1 242 ? 14.841 20.957 24.299 1.00 13.96 242 ILE A O 1
ATOM 1842 N N . ASP A 1 243 ? 15.997 19.589 25.661 1.00 13.16 243 ASP A N 1
ATOM 1843 C CA . ASP A 1 243 ? 16.595 20.687 26.428 1.00 15.12 243 ASP A CA 1
ATOM 1844 C C . ASP A 1 243 ? 17.583 21.452 25.565 1.00 13.93 243 ASP A C 1
ATOM 1845 O O . ASP A 1 243 ? 17.743 22.670 25.707 1.00 13.27 243 ASP A O 1
ATOM 1850 N N . THR A 1 244 ? 18.255 20.725 24.678 1.00 11.41 244 THR A N 1
ATOM 1851 C CA . THR A 1 244 ? 19.215 21.326 23.753 1.00 11.01 244 THR A CA 1
ATOM 1852 C C . THR A 1 244 ? 18.483 22.175 22.705 1.00 10.64 244 THR A C 1
ATOM 1853 O O . THR A 1 244 ? 18.959 23.247 22.335 1.00 12.59 244 THR A O 1
ATOM 1857 N N . ILE A 1 245 ? 17.319 21.720 22.251 1.00 10.64 245 ILE A N 1
ATOM 1858 C CA . ILE A 1 245 ? 16.548 22.477 21.261 1.00 10.88 245 ILE A CA 1
ATOM 1859 C C . ILE A 1 245 ? 16.135 23.825 21.850 1.00 11.73 245 ILE A C 1
ATOM 1860 O O . ILE A 1 245 ? 16.277 24.857 21.203 1.00 10.11 245 ILE A O 1
ATOM 1865 N N . GLU A 1 246 ? 15.655 23.830 23.089 1.00 11.16 246 GLU A N 1
ATOM 1866 C CA . GLU A 1 246 ? 15.254 25.095 23.708 1.00 11.96 246 GLU A CA 1
ATOM 1867 C C . GLU A 1 246 ? 16.446 26.013 23.867 1.00 10.06 246 GLU A C 1
ATOM 1868 O O . GLU A 1 246 ? 16.370 27.181 23.538 1.00 12.95 246 GLU A O 1
ATOM 1874 N N . LEU A 1 247 ? 17.568 25.452 24.297 1.00 9.10 247 LEU A N 1
ATOM 1875 C CA . LEU A 1 247 ? 18.803 26.190 24.467 1.00 9.00 247 LEU A CA 1
ATOM 1876 C C . LEU A 1 247 ? 19.271 26.834 23.139 1.00 9.68 247 LEU A C 1
ATOM 1877 O O . LEU A 1 247 ? 19.681 27.994 23.113 1.00 7.97 247 LEU A O 1
ATOM 1882 N N . GLN A 1 248 ? 19.173 26.101 22.032 1.00 9.91 248 GLN A N 1
ATOM 1883 C CA . GLN A 1 248 ? 19.613 26.623 20.734 1.00 8.47 248 GLN A CA 1
ATOM 1884 C C . GLN A 1 248 ? 18.690 27.718 20.182 1.00 7.46 248 GLN A C 1
ATOM 1885 O O . GLN A 1 248 ? 19.143 28.639 19.526 1.00 7.46 248 GLN A O 1
ATOM 1891 N N . ILE A 1 249 ? 17.397 27.604 20.440 1.00 7.97 249 ILE A N 1
ATOM 1892 C CA . ILE A 1 249 ? 16.431 28.607 20.004 1.00 10.81 249 ILE A CA 1
ATOM 1893 C C . ILE A 1 249 ? 16.718 29.892 20.801 1.00 11.14 249 ILE A C 1
ATOM 1894 O O . ILE A 1 249 ? 16.699 30.996 20.234 1.00 12.71 249 ILE A O 1
ATOM 1899 N N . ALA A 1 250 ? 17.004 29.749 22.102 1.00 10.29 250 ALA A N 1
ATOM 1900 C CA . ALA A 1 250 ? 17.293 30.903 22.953 1.00 10.23 250 ALA A CA 1
ATOM 1901 C C . ALA A 1 250 ? 18.580 31.623 22.523 1.00 9.98 250 ALA A C 1
ATOM 1902 O O . ALA A 1 250 ? 18.628 32.863 22.487 1.00 11.69 250 ALA A O 1
ATOM 1904 N N . LYS A 1 251 ? 19.614 30.864 22.176 1.00 9.21 251 LYS A N 1
ATOM 1905 C CA . LYS A 1 251 ? 20.869 31.462 21.723 1.00 11.08 251 LYS A CA 1
ATOM 1906 C C . LYS A 1 251 ? 20.653 32.280 20.442 1.00 12.09 251 LYS A C 1
ATOM 1907 O O . LYS A 1 251 ? 21.201 33.380 20.307 1.00 12.50 251 LYS A O 1
ATOM 1913 N N . GLY A 1 252 ? 19.897 31.716 19.490 1.00 11.00 252 GLY A N 1
ATOM 1914 C CA . GLY A 1 252 ? 19.626 32.391 18.228 1.00 10.74 252 GLY A CA 1
ATOM 1915 C C . GLY A 1 252 ? 18.968 33.728 18.458 1.00 11.63 252 GLY A C 1
ATOM 1916 O O . GLY A 1 252 ? 19.407 34.741 17.914 1.00 12.37 252 GLY A O 1
ATOM 1917 N N . GLY A 1 253 ? 17.934 33.723 19.305 1.00 10.16 253 GLY A N 1
ATOM 1918 C CA . GLY A 1 253 ? 17.211 34.936 19.639 1.00 10.27 253 GLY A CA 1
ATOM 1919 C C . GLY A 1 253 ? 18.088 35.991 20.293 1.00 10.71 253 GLY A C 1
ATOM 1920 O O . GLY A 1 253 ? 18.078 37.155 19.886 1.00 12.39 253 GLY A O 1
ATOM 1921 N N . TYR A 1 254 ? 18.885 35.586 21.276 1.00 10.29 254 TYR A N 1
ATOM 1922 C CA . TYR A 1 254 ? 19.756 36.514 21.993 1.00 10.40 254 TYR A CA 1
ATOM 1923 C C . TYR A 1 254 ? 20.849 37.091 21.081 1.00 11.79 254 TYR A C 1
ATOM 1924 O O . TYR A 1 254 ? 21.185 38.296 21.161 1.00 12.06 254 TYR A O 1
ATOM 1933 N N . ARG A 1 255 ? 21.416 36.242 20.222 1.00 10.21 255 ARG A N 1
ATOM 1934 C CA . ARG A 1 255 ? 22.461 36.687 19.293 1.00 10.55 255 ARG A CA 1
ATOM 1935 C C . ARG A 1 255 ? 21.919 37.652 18.239 1.00 10.59 255 ARG A C 1
ATOM 1936 O O . ARG A 1 255 ? 22.620 38.590 17.846 1.00 10.41 255 ARG A O 1
ATOM 1944 N N . LEU A 1 256 ? 20.692 37.407 17.769 1.00 9.11 256 LEU A N 1
ATOM 1945 C CA . LEU A 1 256 ? 20.066 38.272 16.765 1.00 9.61 256 LEU A CA 1
ATOM 1946 C C . LEU A 1 256 ? 19.832 39.665 17.363 1.00 11.61 256 LEU A C 1
ATOM 1947 O O . LEU A 1 256 ? 20.122 40.688 16.715 1.00 10.11 256 LEU A O 1
ATOM 1952 N N . ALA A 1 257 ? 19.316 39.711 18.593 1.00 12.15 257 ALA A N 1
ATOM 1953 C CA . ALA A 1 257 ? 19.085 40.985 19.277 1.00 12.21 257 ALA A CA 1
ATOM 1954 C C . ALA A 1 257 ? 20.380 41.786 19.366 1.00 11.55 257 ALA A C 1
ATOM 1955 O O . ALA A 1 257 ? 20.418 42.947 18.983 1.00 14.16 257 ALA A O 1
ATOM 1957 N N . ASN A 1 258 ? 21.457 41.163 19.837 1.00 12.98 258 ASN A N 1
ATOM 1958 C CA . ASN A 1 258 ? 22.744 41.853 19.959 1.00 12.99 258 ASN A CA 1
ATOM 1959 C C . ASN A 1 258 ? 23.341 42.297 18.624 1.00 16.14 258 ASN A C 1
ATOM 1960 O O . ASN A 1 258 ? 24.035 43.314 18.548 1.00 16.38 258 ASN A O 1
ATOM 1965 N N . TRP A 1 259 ? 23.100 41.525 17.574 1.00 15.14 259 TRP A N 1
ATOM 1966 C CA . TRP A 1 259 ? 23.635 41.861 16.262 1.00 15.26 259 TRP A CA 1
ATOM 1967 C C . TRP A 1 259 ? 22.973 43.134 15.762 1.00 14.52 259 TRP A C 1
ATOM 1968 O O . TRP A 1 259 ? 23.652 44.050 15.310 1.00 15.63 259 TRP A O 1
ATOM 1979 N N . ILE A 1 260 ? 21.653 43.196 15.868 1.00 13.28 260 ILE A N 1
ATOM 1980 C CA . ILE A 1 260 ? 20.884 44.361 15.450 1.00 16.01 260 ILE A CA 1
ATOM 1981 C C . ILE A 1 260 ? 21.312 45.601 16.256 1.00 19.02 260 ILE A C 1
ATOM 1982 O O . ILE A 1 260 ? 21.483 46.700 15.694 1.00 21.00 260 ILE A O 1
ATOM 1987 N N . ASN A 1 261 ? 21.502 45.429 17.562 1.00 18.56 261 ASN A N 1
ATOM 1988 C CA . ASN A 1 261 ? 21.922 46.547 18.405 1.00 19.78 261 ASN A CA 1
ATOM 1989 C C . ASN A 1 261 ? 23.277 47.097 17.984 1.00 19.59 261 ASN A C 1
ATOM 1990 O O . ASN A 1 261 ? 23.471 48.306 18.005 1.00 20.52 261 ASN A O 1
ATOM 1995 N N . GLU A 1 262 ? 24.217 46.218 17.645 1.00 19.15 262 GLU A N 1
ATOM 1996 C CA . GLU A 1 262 ? 25.546 46.654 17.214 1.00 21.03 262 GLU A CA 1
ATOM 1997 C C . GLU A 1 262 ? 25.522 47.396 15.880 1.00 22.82 262 GLU A C 1
ATOM 1998 O O . GLU A 1 262 ? 26.304 48.319 15.662 1.00 22.36 262 GLU A O 1
ATOM 2004 N N . ILE A 1 263 ? 24.691 46.908 14.964 1.00 24.91 263 ILE A N 1
ATOM 2005 C CA . ILE A 1 263 ? 24.538 47.493 13.639 1.00 26.92 263 ILE A CA 1
ATOM 2006 C C . ILE A 1 263 ? 23.942 48.875 13.774 1.00 28.94 263 ILE A C 1
ATOM 2007 O O . ILE A 1 263 ? 24.344 49.792 13.068 1.00 28.77 263 ILE A O 1
ATOM 2012 N N . HIS A 1 264 ? 22.952 49.009 14.646 1.00 31.58 264 HIS A N 1
ATOM 2013 C CA . HIS A 1 264 ? 22.339 50.305 14.847 1.00 35.02 264 HIS A CA 1
ATOM 2014 C C . HIS A 1 264 ? 23.259 51.295 15.552 1.00 34.68 264 HIS A C 1
ATOM 2015 O O . HIS A 1 264 ? 23.199 52.477 15.195 1.00 37.19 264 HIS A O 1
#

Solvent-accessible surface area: 11240 Å² total; per-residue (Å²): 4,16,47,3,0,2,9,0,0,0,27,0,0,32,92,47,16,39,109,102,0,16,68,61,1,43,56,40,30,71,41,96,46,97,22,14,0,6,66,38,2,29,59,0,30,111,44,75,134,62,109,72,0,125,143,0,42,24,13,0,70,1,53,0,103,30,92,11,49,116,82,30,55,21,59,71,163,109,10,19,53,132,83,18,2,0,0,29,2,0,23,72,5,9,103,57,3,75,41,120,108,47,59,81,134,43,30,10,42,0,0,50,0,1,1,0,0,1,0,2,1,0,0,0,4,15,0,2,22,94,28,87,7,0,69,152,6,101,8,40,7,56,54,153,164,25,38,0,21,29,0,0,24,33,99,0,1,48,79,65,48,66,19,111,54,75,81,36,0,94,63,4,5,117,65,4,4,106,28,8,94,89,37,123,28,64,98,84,4,116,47,18,39,140,52,12,68,51,92,86,27,56,75,1,0,30,94,2,0,47,53,0,1,51,30,0,19,95,32,0,4,48,152,19,12,83,60,14,82,118,43,66,9,84,69,110,23,21,91,76,0,20,108,18,0,39,37,0,0,0,17,0,0,41,10,0,2,35,1,2,50,66,24,98